Protein AF-A0A923VVM3-F1 (afdb_monomer_lite)

Secondary structure (DSSP, 8-state):
-----------------------EEEEEEEEETTEEEEEEEEEEEETTEEEEEEEEGGGTEEEEEESEEEEETTEEEEEEGGGTEEEEEEEETTEEEEEEEETTEEEEEEEEEPPTTPPP---TTS--SPPSEEEEEEEEE-TTT--EEEEEEEEESS-SS---------SSS--TT-EETTEEHHHHHHHHHH-

Foldseek 3Di:
DDDDDDDDDDDDDPPPPPPPDPAAKKWWFFQDPNHTFIKIKHWDDDPPAIWIAMDGLQAVRGRHTFPHWDADPQWTWTHDVVQQWIWIFGDDPQKTWTWIDGDPDIGTIMIGGDDPPPDDPDDVLQDDDDAQWDKDWDWDADPPPRDIDIAIDTAAPVDDDDDDDDDDDDDDDADRQRDGSNDSNNNSVSSVRRD

Structure (mmCIF, N/CA/C/O backbone):
data_AF-A0A923VVM3-F1
#
_entry.id   AF-A0A923VVM3-F1
#
loop_
_atom_site.group_PDB
_atom_site.id
_atom_site.type_symbol
_atom_site.label_atom_id
_atom_site.label_alt_id
_atom_site.label_comp_id
_atom_site.label_asym_id
_atom_site.label_entity_id
_atom_site.label_seq_id
_atom_site.pdbx_PDB_ins_code
_atom_site.Cartn_x
_atom_site.Cartn_y
_atom_site.Cartn_z
_atom_site.occupancy
_atom_site.B_iso_or_equiv
_atom_site.auth_seq_id
_atom_site.auth_comp_id
_atom_site.auth_asym_id
_atom_site.auth_atom_id
_atom_site.pdbx_PDB_model_num
ATOM 1 N N . MET A 1 1 ? -43.696 -24.300 69.302 1.00 40.66 1 MET A N 1
ATOM 2 C CA . MET A 1 1 ? -42.585 -23.595 68.624 1.00 40.66 1 MET A CA 1
ATOM 3 C C . MET A 1 1 ? -42.111 -24.447 67.454 1.00 40.66 1 MET A C 1
ATOM 5 O O . MET A 1 1 ? -41.552 -25.508 67.685 1.00 40.66 1 MET A O 1
ATOM 9 N N . LYS A 1 2 ? -42.410 -24.048 66.213 1.00 40.09 2 LYS A N 1
ATOM 10 C CA . LYS A 1 2 ? -41.850 -24.646 64.991 1.00 40.09 2 LYS A CA 1
ATOM 11 C C . LYS A 1 2 ? -41.283 -23.490 64.171 1.00 40.09 2 LYS A C 1
ATOM 13 O O . LYS A 1 2 ? -42.043 -22.633 63.734 1.00 40.09 2 LYS A O 1
ATOM 18 N N . TYR A 1 3 ? -39.960 -23.422 64.066 1.00 48.16 3 TYR A N 1
ATOM 19 C CA . TYR A 1 3 ? -39.266 -22.397 63.293 1.00 48.16 3 TYR A CA 1
ATOM 20 C C . TYR A 1 3 ? -39.382 -22.745 61.807 1.00 48.16 3 TYR A C 1
ATOM 22 O O . TYR A 1 3 ? -38.869 -23.769 61.364 1.00 48.16 3 TYR A O 1
ATOM 30 N N . LEU A 1 4 ? -40.100 -21.913 61.055 1.00 46.97 4 LEU A N 1
ATOM 31 C CA . LEU A 1 4 ? -40.162 -21.970 59.600 1.00 46.97 4 LEU A CA 1
ATOM 32 C C . LEU A 1 4 ? -38.965 -21.168 59.069 1.00 46.97 4 LEU A C 1
ATOM 34 O O . LEU A 1 4 ? -39.001 -19.940 59.032 1.00 46.97 4 LEU A O 1
ATOM 38 N N . VAL A 1 5 ? -37.868 -21.848 58.739 1.00 47.16 5 VAL A N 1
ATOM 39 C CA . VAL A 1 5 ? -36.694 -21.211 58.128 1.00 47.16 5 VAL A CA 1
ATOM 40 C C . VAL A 1 5 ? -36.985 -21.038 56.638 1.00 47.16 5 VAL A C 1
ATOM 42 O O . VAL A 1 5 ? -36.982 -22.005 55.882 1.00 47.16 5 VAL A O 1
ATOM 45 N N . SER A 1 6 ? -37.301 -19.809 56.229 1.00 46.16 6 SER A N 1
ATOM 46 C CA . SER A 1 6 ? -37.470 -19.435 54.823 1.00 46.16 6 SER A CA 1
ATOM 47 C C . SER A 1 6 ? -36.097 -19.142 54.214 1.00 46.16 6 SER A C 1
ATOM 49 O O . SER A 1 6 ? -35.493 -18.109 54.498 1.00 46.16 6 SER A O 1
ATOM 51 N N . SER A 1 7 ? -35.577 -20.073 53.413 1.00 51.59 7 SER A N 1
ATOM 52 C CA . SER A 1 7 ? -34.355 -19.880 52.627 1.00 51.59 7 SER A CA 1
ATOM 53 C C . SER A 1 7 ? -34.672 -19.079 51.362 1.00 51.59 7 SER A C 1
ATOM 55 O O . SER A 1 7 ? -35.321 -19.581 50.447 1.00 51.59 7 SER A O 1
ATOM 57 N N . ILE A 1 8 ? -34.198 -17.834 51.298 1.00 59.75 8 ILE A N 1
ATOM 58 C CA . ILE A 1 8 ? -34.213 -17.006 50.085 1.00 59.75 8 ILE A CA 1
ATOM 59 C C . ILE A 1 8 ? -33.071 -17.477 49.177 1.00 59.75 8 ILE A C 1
ATOM 61 O O . ILE A 1 8 ? -31.896 -17.288 49.488 1.00 59.75 8 ILE A O 1
ATOM 65 N N . LEU A 1 9 ? -33.418 -18.110 48.056 1.00 55.22 9 LEU A N 1
ATOM 66 C CA . LEU A 1 9 ? -32.475 -18.518 47.016 1.00 55.22 9 LEU A CA 1
ATOM 67 C C . LEU A 1 9 ? -32.222 -17.327 46.074 1.00 55.22 9 LEU A C 1
ATOM 69 O O . LEU A 1 9 ? -33.053 -17.006 45.226 1.00 55.22 9 LEU A O 1
ATOM 73 N N . LEU A 1 10 ? -31.090 -16.642 46.248 1.00 55.25 10 LEU A N 1
ATOM 74 C CA . LEU A 1 10 ? -30.679 -15.510 45.414 1.00 55.25 10 LEU A CA 1
ATOM 75 C C . LEU A 1 10 ? -30.050 -16.028 44.102 1.00 55.25 10 LEU A C 1
ATOM 77 O O . LEU A 1 10 ? -28.890 -16.433 44.075 1.00 55.25 10 LEU A O 1
ATOM 81 N N . LEU A 1 11 ? -30.819 -16.044 43.010 1.00 55.03 11 LEU A N 1
ATOM 82 C CA . LEU A 1 11 ? -30.336 -16.391 41.667 1.00 55.03 11 LEU A CA 1
ATOM 83 C C . LEU A 1 11 ? -29.517 -15.228 41.078 1.00 55.03 11 LEU A C 1
ATOM 85 O O . LEU A 1 11 ? -30.068 -14.269 40.536 1.00 55.03 11 LEU A O 1
ATOM 89 N N . PHE A 1 12 ? -28.189 -15.314 41.179 1.00 55.59 12 PHE A N 1
ATOM 90 C CA . PHE A 1 12 ? -27.260 -14.432 40.469 1.00 55.59 12 PHE A CA 1
ATOM 91 C C . PHE A 1 12 ? -27.233 -14.814 38.981 1.00 55.59 12 PHE A C 1
ATOM 93 O O . PHE A 1 12 ? -26.588 -15.782 38.582 1.00 55.59 12 PHE A O 1
ATOM 100 N N . ASN A 1 13 ? -27.943 -14.054 38.147 1.00 45.69 13 ASN A N 1
ATOM 101 C CA . ASN A 1 13 ? -27.815 -14.147 36.695 1.00 45.69 13 ASN A CA 1
ATOM 102 C C . ASN A 1 13 ? -26.466 -13.536 36.286 1.00 45.69 13 ASN A C 1
ATOM 104 O O . ASN A 1 13 ? -26.328 -12.318 36.198 1.00 45.69 13 ASN A O 1
ATOM 108 N N . PHE A 1 14 ? -25.461 -14.381 36.049 1.00 53.84 14 PHE A N 1
ATOM 109 C CA . PHE A 1 14 ? -24.219 -13.970 35.397 1.00 53.84 14 PHE A CA 1
ATOM 110 C C . PHE A 1 14 ? -24.509 -13.709 33.918 1.00 53.84 14 PHE A C 1
ATOM 112 O O . PHE A 1 14 ? -24.510 -14.622 33.095 1.00 53.84 14 PHE A O 1
ATOM 119 N N . THR A 1 15 ? -24.758 -12.452 33.559 1.00 53.66 15 THR A N 1
ATOM 120 C CA . THR A 1 15 ? -24.675 -12.035 32.160 1.00 53.66 15 THR A CA 1
ATOM 121 C C . THR A 1 15 ? -23.208 -12.091 31.758 1.00 53.66 15 THR A C 1
ATOM 123 O O . THR A 1 15 ? -22.408 -11.264 32.196 1.00 53.66 15 THR A O 1
ATOM 126 N N . ILE A 1 16 ? -22.842 -13.085 30.953 1.00 51.31 16 ILE A N 1
ATOM 127 C CA . ILE A 1 16 ? -21.535 -13.138 30.303 1.00 51.31 16 ILE A CA 1
ATOM 128 C C . ILE A 1 16 ? -21.466 -11.917 29.379 1.00 51.31 16 ILE A C 1
ATOM 130 O O . ILE A 1 16 ? -22.079 -11.904 28.313 1.00 51.31 16 ILE A O 1
ATOM 134 N N . LEU A 1 17 ? -20.762 -10.862 29.800 1.00 48.31 17 LEU A N 1
ATOM 135 C CA . LEU A 1 17 ? -20.362 -9.793 28.892 1.00 48.31 17 LEU A CA 1
ATOM 136 C C . LEU A 1 17 ? -19.372 -10.403 27.900 1.00 48.31 17 LEU A C 1
ATOM 138 O O . LEU A 1 17 ? -18.183 -10.536 28.185 1.00 48.31 17 LEU A O 1
ATOM 142 N N . SER A 1 18 ? -19.859 -10.786 26.723 1.00 47.06 18 SER A N 1
ATOM 143 C CA . SER A 1 18 ? -18.990 -10.994 25.574 1.00 47.06 18 SER A CA 1
ATOM 144 C C . SER A 1 18 ? -18.397 -9.638 25.205 1.00 47.06 18 SER A C 1
ATOM 146 O O . SER A 1 18 ? -19.054 -8.811 24.575 1.00 47.06 18 SER A O 1
ATOM 148 N N . SER A 1 19 ? -17.162 -9.386 25.637 1.00 53.91 19 SER A N 1
ATOM 149 C CA . SER A 1 19 ? -16.359 -8.297 25.087 1.00 53.91 19 SER A CA 1
ATOM 150 C C . SER A 1 19 ? -16.202 -8.566 23.591 1.00 53.91 19 SER A C 1
ATOM 152 O O . SER A 1 19 ? -15.534 -9.526 23.205 1.00 53.91 19 SER A O 1
ATOM 154 N N . GLN A 1 20 ? -16.888 -7.792 22.746 1.00 64.06 20 GLN A N 1
ATOM 155 C CA . GLN A 1 20 ? -16.692 -7.895 21.305 1.00 64.06 20 GLN A CA 1
ATOM 156 C C . GLN A 1 20 ? -15.275 -7.427 20.992 1.00 64.06 20 GLN A C 1
ATOM 158 O O . GLN A 1 20 ? -14.886 -6.299 21.296 1.00 64.06 20 GLN A O 1
ATOM 163 N N . GLU A 1 21 ? -14.481 -8.324 20.420 1.00 80.94 21 GLU A N 1
ATOM 164 C CA . GLU A 1 21 ? -13.070 -8.069 20.194 1.00 80.94 21 GLU A CA 1
ATOM 165 C C . GLU A 1 21 ? -12.876 -7.197 18.947 1.00 80.94 21 GLU A C 1
ATOM 167 O O . GLU A 1 21 ? -13.110 -7.622 17.812 1.00 80.94 21 GLU A O 1
ATOM 172 N N . ILE A 1 22 ? -12.414 -5.961 19.154 1.00 93.31 22 ILE A N 1
ATOM 173 C CA . ILE A 1 22 ? -12.122 -5.017 18.066 1.00 93.31 22 ILE A CA 1
ATOM 174 C C . ILE A 1 22 ? -10.827 -5.343 17.313 1.00 93.31 22 ILE A C 1
ATOM 176 O O . ILE A 1 22 ? -10.604 -4.830 16.217 1.00 93.31 22 ILE A O 1
ATOM 180 N N . LYS A 1 23 ? -9.965 -6.198 17.878 1.00 93.38 23 LYS A N 1
ATOM 181 C CA . LYS A 1 23 ? -8.708 -6.599 17.241 1.00 93.38 23 LYS A CA 1
ATOM 182 C C . LYS A 1 23 ? -8.965 -7.248 15.882 1.00 93.38 23 LYS A C 1
ATOM 184 O O . LYS A 1 23 ? -9.967 -7.938 15.679 1.00 93.38 23 LYS A O 1
ATOM 189 N N . GLY A 1 24 ? -8.018 -7.057 14.974 1.00 92.62 24 GLY A N 1
ATOM 190 C CA . GLY A 1 24 ? -8.038 -7.614 13.630 1.00 92.62 24 GLY A CA 1
ATOM 191 C C . GLY A 1 24 ? -7.947 -6.543 12.554 1.00 92.62 24 GLY A C 1
ATOM 192 O O . GLY A 1 24 ? -7.726 -5.361 12.821 1.00 92.62 24 GLY A O 1
ATOM 193 N N . THR A 1 25 ? -8.102 -6.989 11.315 1.00 93.88 25 THR A N 1
ATOM 194 C CA . THR A 1 25 ? -8.066 -6.118 10.147 1.00 93.88 25 THR A CA 1
ATOM 195 C C . THR A 1 25 ? -9.483 -5.742 9.740 1.00 93.88 25 THR A C 1
ATOM 197 O O . THR A 1 25 ? -10.338 -6.603 9.533 1.00 93.88 25 THR A O 1
ATOM 200 N N . TRP A 1 26 ? -9.716 -4.446 9.597 1.00 95.69 26 TRP A N 1
ATOM 201 C CA . TRP A 1 26 ? -10.979 -3.845 9.197 1.00 95.69 26 TRP A CA 1
ATOM 202 C C . TRP A 1 26 ? -10.784 -3.118 7.880 1.00 95.69 26 TRP A C 1
ATOM 204 O O . TRP A 1 26 ? -9.793 -2.419 7.709 1.00 95.69 26 TRP A O 1
ATOM 214 N N . LYS A 1 27 ? -11.713 -3.260 6.941 1.00 95.12 27 LYS A N 1
ATOM 215 C CA . LYS A 1 27 ? -11.625 -2.589 5.644 1.00 95.12 27 LYS A CA 1
ATOM 216 C C . LYS A 1 27 ? -12.955 -2.002 5.207 1.00 95.12 27 LYS A C 1
ATOM 218 O O . LYS A 1 27 ? -14.014 -2.518 5.567 1.00 95.12 27 LYS A O 1
ATOM 223 N N . GLY A 1 28 ? -12.897 -0.981 4.373 1.00 94.81 28 GLY A N 1
ATOM 224 C CA . GLY A 1 28 ? -14.065 -0.418 3.713 1.00 94.81 28 GLY A CA 1
ATOM 225 C C . GLY A 1 28 ? -13.661 0.345 2.464 1.00 94.81 28 GLY A C 1
ATOM 226 O O . GLY A 1 28 ? -12.504 0.739 2.325 1.00 94.81 28 GLY A O 1
ATOM 227 N N . ASP A 1 29 ? -14.631 0.584 1.590 1.00 94.69 29 ASP A N 1
ATOM 228 C CA . ASP A 1 29 ? -14.467 1.449 0.425 1.00 94.69 29 ASP A CA 1
ATOM 229 C C . ASP A 1 29 ? -15.030 2.832 0.764 1.00 94.69 29 ASP A C 1
ATOM 231 O O . ASP A 1 29 ? -16.241 2.997 0.915 1.00 94.69 29 ASP A O 1
ATOM 235 N N . LEU A 1 30 ? -14.150 3.818 0.934 1.00 95.38 30 LEU A N 1
ATOM 236 C CA . LEU A 1 30 ? -14.526 5.206 1.166 1.00 95.38 30 LEU A CA 1
ATOM 237 C C . LEU A 1 30 ? -14.926 5.834 -0.168 1.00 95.38 30 LEU A C 1
ATOM 239 O O . LEU A 1 30 ? -14.133 5.864 -1.105 1.00 95.38 30 LEU A O 1
ATOM 243 N N . GLU A 1 31 ? -16.146 6.344 -0.268 1.00 93.94 31 GLU A N 1
ATOM 244 C CA . GLU A 1 31 ? -16.619 6.972 -1.498 1.00 93.94 31 GLU A CA 1
ATOM 245 C C . GLU A 1 31 ? -16.251 8.458 -1.521 1.00 93.94 31 GLU A C 1
ATOM 247 O O . GLU A 1 31 ? -16.792 9.261 -0.765 1.00 93.94 31 GLU A O 1
ATOM 252 N N . VAL A 1 32 ? -15.320 8.830 -2.400 1.00 91.50 32 VAL A N 1
ATOM 253 C CA . VAL A 1 32 ? -14.841 10.204 -2.576 1.00 91.50 32 VAL A CA 1
ATOM 254 C C . VAL A 1 32 ? -15.161 10.642 -3.999 1.00 91.50 32 VAL A C 1
ATOM 256 O O . VAL A 1 32 ? -14.553 10.156 -4.950 1.00 91.50 32 VAL A O 1
ATOM 259 N N . GLN A 1 33 ? -16.135 11.545 -4.156 1.00 89.25 33 GLN A N 1
ATOM 260 C CA . GLN A 1 33 ? -16.523 12.115 -5.459 1.00 89.25 33 GLN A CA 1
ATOM 261 C C . GLN A 1 33 ? -16.782 11.046 -6.547 1.00 89.25 33 GLN A C 1
ATOM 263 O O . GLN A 1 33 ? -16.351 11.181 -7.689 1.00 89.25 33 GLN A O 1
ATOM 268 N N . GLY A 1 34 ? -17.453 9.948 -6.182 1.00 87.44 34 GLY A N 1
ATOM 269 C CA . GLY A 1 34 ? -17.766 8.838 -7.093 1.00 87.44 34 GLY A CA 1
ATOM 270 C C . GLY A 1 34 ? -16.635 7.823 -7.304 1.00 87.44 34 GLY A C 1
ATOM 271 O O . GLY A 1 34 ? -16.835 6.822 -7.989 1.00 87.44 34 GLY A O 1
ATOM 272 N N . THR A 1 35 ? -15.462 8.026 -6.698 1.00 87.94 35 THR A N 1
ATOM 273 C CA . THR A 1 35 ? -14.377 7.034 -6.669 1.00 87.94 35 THR A CA 1
ATOM 274 C C . THR A 1 35 ? -14.405 6.259 -5.355 1.00 87.94 35 THR A C 1
ATOM 276 O O . THR A 1 35 ? -14.489 6.851 -4.281 1.00 87.94 35 THR A O 1
ATOM 279 N N . LYS A 1 36 ? -14.292 4.929 -5.426 1.00 90.31 36 LYS A N 1
ATOM 280 C CA . LYS A 1 36 ? -14.150 4.066 -4.246 1.00 90.31 36 LYS A CA 1
ATOM 281 C C . LYS A 1 36 ? -12.682 3.939 -3.863 1.00 90.31 36 LYS A C 1
ATOM 283 O O . LY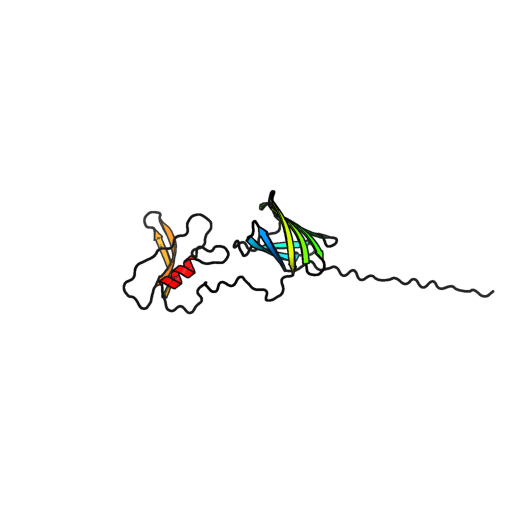S A 1 36 ? -11.903 3.345 -4.602 1.00 90.31 36 LYS A O 1
ATOM 288 N N . LEU A 1 37 ? -12.323 4.490 -2.710 1.00 91.31 37 LEU A N 1
ATOM 289 C CA . LEU A 1 37 ? -10.994 4.408 -2.127 1.00 91.31 37 LEU A 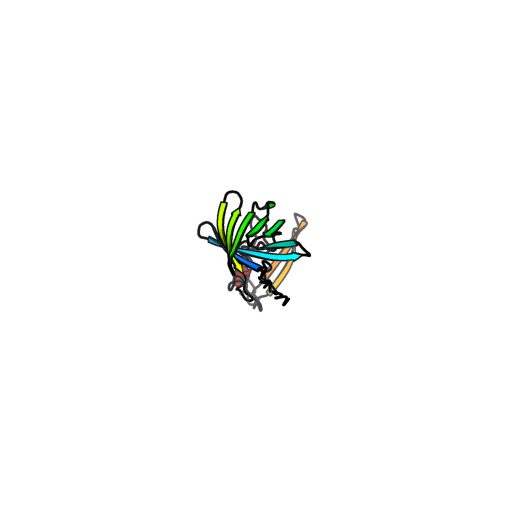CA 1
ATOM 290 C C . LEU A 1 37 ? -10.979 3.337 -1.019 1.00 91.31 37 LEU A C 1
ATOM 292 O O . LEU A 1 37 ? -11.489 3.594 0.071 1.00 91.31 37 LEU A O 1
ATOM 296 N N . PRO A 1 38 ? -10.408 2.143 -1.251 1.00 92.31 38 PRO A N 1
ATOM 297 C CA . PRO A 1 38 ? -10.267 1.134 -0.214 1.00 92.31 38 PRO A CA 1
ATOM 298 C C . PRO A 1 38 ? -9.301 1.623 0.866 1.00 92.31 38 PRO A C 1
ATOM 300 O O . PRO A 1 38 ? -8.151 1.951 0.572 1.00 92.31 38 PRO A O 1
ATOM 303 N N . LEU A 1 39 ? -9.754 1.609 2.115 1.00 95.00 39 LEU A N 1
ATOM 304 C CA . LEU A 1 39 ? -8.930 1.844 3.296 1.00 95.00 39 LEU A CA 1
ATOM 305 C C . LEU A 1 39 ? -8.955 0.606 4.187 1.00 95.00 39 LEU A C 1
ATOM 307 O O . LEU A 1 39 ? -9.983 -0.065 4.324 1.00 95.00 39 LEU A O 1
ATOM 311 N N . VAL A 1 40 ? -7.813 0.308 4.798 1.00 95.31 40 VAL A N 1
ATOM 312 C CA . VAL A 1 40 ? -7.635 -0.830 5.701 1.00 95.31 40 VAL A CA 1
ATOM 313 C C . VAL A 1 40 ? -7.069 -0.325 7.018 1.00 95.31 40 VAL A C 1
ATOM 315 O O . VAL A 1 40 ? -6.100 0.420 7.022 1.00 95.31 40 VAL A O 1
ATOM 318 N N . PHE A 1 41 ? -7.645 -0.747 8.136 1.00 97.00 41 PHE A N 1
ATOM 319 C CA . PHE A 1 41 ? -7.118 -0.519 9.474 1.00 97.00 41 PHE A CA 1
ATOM 320 C C . PHE A 1 41 ? -6.728 -1.850 10.102 1.00 97.00 41 PHE A C 1
ATOM 322 O O . PHE A 1 41 ? -7.552 -2.756 10.224 1.00 97.00 41 PHE A O 1
ATOM 329 N N . ASN A 1 42 ? -5.475 -1.970 10.523 1.00 96.38 42 ASN A N 1
ATOM 330 C CA . ASN A 1 42 ? -4.973 -3.142 11.227 1.00 96.38 42 ASN A CA 1
ATOM 331 C C . ASN A 1 42 ? -4.886 -2.806 12.711 1.00 96.38 42 ASN A C 1
ATOM 333 O O . ASN A 1 42 ? -4.030 -2.019 13.096 1.00 96.38 42 ASN A O 1
ATOM 337 N N . ILE A 1 43 ? -5.755 -3.391 13.534 1.00 96.38 43 ILE A N 1
ATOM 338 C CA . ILE A 1 43 ? -5.843 -3.112 14.970 1.00 96.38 43 ILE A CA 1
ATOM 339 C C . ILE A 1 43 ? -5.246 -4.286 15.740 1.00 96.38 43 ILE A C 1
ATOM 341 O O . ILE A 1 43 ? -5.733 -5.418 15.663 1.00 96.38 43 ILE A O 1
ATOM 345 N N . LYS A 1 44 ? -4.194 -4.015 16.507 1.00 94.56 44 LYS A N 1
ATOM 346 C CA . LYS A 1 44 ? -3.518 -4.974 17.384 1.00 94.56 44 LYS A CA 1
ATOM 347 C C . LYS A 1 44 ? -3.598 -4.495 18.827 1.00 94.56 44 LYS A C 1
ATOM 349 O O . LYS A 1 44 ? -3.837 -3.323 19.102 1.00 94.56 44 LYS A O 1
ATOM 354 N N . GLN A 1 45 ? -3.372 -5.413 19.756 1.00 91.00 45 GLN A N 1
ATOM 355 C CA . GLN A 1 45 ? -3.190 -5.076 21.161 1.00 91.00 45 GLN A CA 1
ATOM 356 C C . GLN A 1 45 ? -1.716 -5.237 21.515 1.00 91.00 45 GLN A C 1
ATOM 358 O O . GLN A 1 45 ? -1.120 -6.269 21.211 1.00 91.00 45 GLN A O 1
ATOM 363 N N . ASN A 1 46 ? -1.150 -4.212 22.141 1.00 87.50 46 ASN A N 1
ATOM 364 C CA . ASN A 1 46 ? 0.152 -4.270 22.780 1.00 87.50 46 ASN A CA 1
ATOM 365 C C . ASN A 1 46 ? -0.056 -4.015 24.275 1.00 87.50 46 ASN A C 1
ATOM 367 O O . ASN A 1 46 ? -0.509 -2.936 24.662 1.00 87.50 46 ASN A O 1
ATOM 371 N N . GLU A 1 47 ? 0.203 -5.033 25.095 1.00 84.44 47 GLU A N 1
ATOM 372 C CA . GLU A 1 47 ? -0.123 -5.043 26.526 1.00 84.44 47 GLU A CA 1
ATOM 373 C C . GLU A 1 47 ? -1.606 -4.700 26.773 1.00 84.44 47 GLU A C 1
ATOM 375 O O . GLU A 1 47 ? -2.493 -5.465 26.394 1.00 84.44 47 GLU A O 1
ATOM 380 N N . ASN A 1 48 ? -1.883 -3.532 27.360 1.00 83.06 48 ASN A N 1
ATOM 381 C CA . ASN A 1 48 ? -3.224 -3.032 27.664 1.00 83.06 48 ASN A CA 1
ATOM 382 C C . ASN A 1 48 ? -3.667 -1.883 26.740 1.00 83.06 48 ASN A C 1
ATOM 384 O O . ASN A 1 48 ? -4.648 -1.204 27.036 1.00 83.06 48 ASN A O 1
ATOM 388 N N . LYS A 1 49 ? -2.949 -1.623 25.639 1.00 89.38 49 LYS A N 1
ATOM 389 C CA . LYS A 1 49 ? -3.258 -0.541 24.691 1.00 89.38 49 LYS A CA 1
ATOM 390 C C . LYS A 1 49 ? -3.508 -1.082 23.288 1.00 89.38 49 LYS A C 1
ATOM 392 O O . LYS A 1 49 ? -2.857 -2.028 22.844 1.00 89.38 49 LYS A O 1
ATOM 397 N N . LEU A 1 50 ? -4.434 -0.453 22.570 1.00 94.81 50 LEU A N 1
ATOM 398 C CA . LEU A 1 50 ? -4.618 -0.708 21.145 1.00 94.81 50 LEU A CA 1
ATOM 399 C C . LEU A 1 50 ? -3.573 0.071 20.346 1.00 94.81 50 LEU A C 1
ATOM 401 O O . LEU A 1 50 ? -3.341 1.255 20.582 1.00 94.81 50 LEU A O 1
ATOM 405 N N . VAL A 1 51 ? -2.956 -0.615 19.392 1.0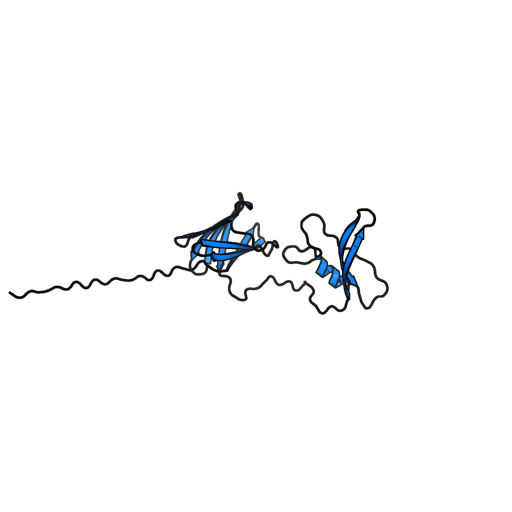0 96.12 51 VAL A N 1
ATOM 406 C CA . VAL A 1 51 ? -2.008 -0.056 18.431 1.00 96.12 51 VAL A CA 1
ATOM 407 C C . VAL A 1 51 ? -2.538 -0.386 17.050 1.00 96.12 51 VAL A C 1
ATOM 409 O O . VAL A 1 51 ? -2.846 -1.550 16.782 1.00 96.12 51 VAL A O 1
ATOM 412 N N . SER A 1 52 ? -2.629 0.614 16.176 1.00 97.25 52 SER A N 1
ATOM 413 C CA . SER A 1 52 ? -3.185 0.407 14.841 1.00 97.25 52 SER A CA 1
ATOM 414 C C . SER A 1 52 ? -2.339 1.025 13.739 1.00 97.25 52 SER A C 1
ATOM 416 O O . SER A 1 52 ? -1.646 2.020 13.954 1.00 97.25 52 SER A O 1
ATOM 418 N N . THR A 1 53 ? -2.440 0.451 12.544 1.00 97.56 53 THR A N 1
ATOM 419 C CA . THR A 1 53 ? -1.957 1.058 11.300 1.00 97.56 53 THR A CA 1
ATOM 420 C C . THR A 1 53 ? -3.100 1.238 10.311 1.00 97.56 53 THR A C 1
ATOM 422 O O . THR A 1 53 ? -4.133 0.572 10.419 1.00 97.56 53 THR A O 1
ATOM 425 N N . MET A 1 54 ? -2.919 2.153 9.364 1.00 96.69 54 MET A N 1
ATOM 426 C CA . MET A 1 54 ? -3.809 2.374 8.234 1.00 96.69 54 MET A CA 1
ATOM 427 C C . MET A 1 54 ? -3.060 2.106 6.925 1.00 96.69 54 MET A C 1
ATOM 429 O O . MET A 1 54 ? -1.959 2.615 6.723 1.00 96.69 54 MET A O 1
ATOM 433 N N . ASP A 1 55 ? -3.694 1.379 6.013 1.00 92.81 55 ASP A N 1
ATOM 434 C CA . ASP A 1 55 ? -3.257 1.241 4.631 1.00 92.81 55 ASP A CA 1
ATOM 435 C C . ASP A 1 55 ? -4.266 1.928 3.709 1.00 92.81 55 ASP A C 1
ATOM 437 O O . ASP A 1 55 ? -5.481 1.812 3.886 1.00 92.81 55 ASP A O 1
ATOM 441 N N . SER A 1 56 ? -3.755 2.582 2.670 1.00 90.00 56 SER A N 1
ATOM 442 C CA . SER A 1 56 ? -4.521 3.011 1.504 1.00 90.00 56 SER A CA 1
ATOM 443 C C . SER A 1 56 ? -3.914 2.345 0.266 1.00 90.00 56 SER A C 1
ATOM 445 O O . SER A 1 56 ? -3.037 2.918 -0.392 1.00 90.00 56 SER A O 1
ATOM 447 N N . PRO A 1 57 ? -4.319 1.099 -0.061 1.00 83.31 57 PRO A N 1
ATOM 448 C CA . PRO A 1 57 ? -3.707 0.318 -1.137 1.00 83.31 57 PRO A CA 1
ATOM 449 C C . PRO A 1 57 ? -3.795 1.018 -2.491 1.00 83.31 57 PRO A C 1
ATOM 451 O O . PRO A 1 57 ? -2.831 1.045 -3.255 1.00 83.31 57 PRO A O 1
ATOM 454 N N . MET A 1 58 ? -4.942 1.643 -2.756 1.00 80.62 58 MET A N 1
ATOM 455 C CA . MET A 1 58 ? -5.154 2.448 -3.950 1.00 80.62 58 MET A CA 1
ATOM 456 C C . MET A 1 58 ? -4.393 3.763 -3.935 1.00 80.62 58 MET A C 1
ATOM 458 O O . MET A 1 58 ? -4.503 4.457 -4.917 1.00 80.62 58 MET A O 1
ATOM 462 N N . GLN A 1 59 ? -3.643 4.124 -2.894 1.00 80.38 59 GLN A N 1
ATOM 463 C CA . GLN A 1 59 ? -2.721 5.267 -2.886 1.00 80.38 59 GLN A CA 1
ATOM 464 C C . GLN A 1 59 ? -1.262 4.831 -2.677 1.00 80.38 59 GLN A C 1
ATOM 466 O O . GLN A 1 59 ? -0.379 5.675 -2.591 1.00 80.38 59 GLN A O 1
ATOM 471 N N . GLY A 1 60 ? -0.992 3.522 -2.604 1.00 76.56 60 GLY A N 1
ATOM 472 C CA . GLY A 1 60 ? 0.346 2.980 -2.350 1.00 76.56 60 GLY A CA 1
ATOM 473 C C . GLY A 1 60 ? 0.858 3.184 -0.919 1.00 76.56 60 GLY A C 1
ATOM 474 O O . GLY A 1 60 ? 1.993 2.820 -0.630 1.00 76.56 60 GLY A O 1
ATOM 475 N N . ALA A 1 61 ? 0.042 3.730 -0.014 1.00 83.44 61 ALA A N 1
ATOM 476 C CA . ALA A 1 61 ? 0.447 3.982 1.360 1.00 83.44 61 ALA A CA 1
ATOM 477 C C . ALA A 1 61 ? 0.139 2.766 2.241 1.00 83.44 61 ALA A C 1
ATOM 479 O O . ALA A 1 61 ? -0.990 2.270 2.250 1.00 83.44 61 ALA A O 1
ATOM 480 N N . LYS A 1 62 ? 1.144 2.286 2.973 1.00 87.38 62 LYS A N 1
ATOM 481 C CA . LYS A 1 62 ? 1.048 1.131 3.872 1.00 87.38 62 LYS A CA 1
ATOM 482 C C . LYS A 1 62 ? 1.623 1.472 5.233 1.00 87.38 62 LYS A C 1
ATOM 484 O O . LYS A 1 62 ? 2.510 2.318 5.327 1.00 87.38 62 LYS A O 1
ATOM 489 N N . ASP A 1 63 ? 1.118 0.792 6.252 1.00 90.50 63 ASP A N 1
ATOM 490 C CA . ASP A 1 63 ? 1.598 0.859 7.627 1.00 90.50 63 ASP A CA 1
ATOM 491 C C . ASP A 1 63 ? 1.645 2.288 8.196 1.00 90.50 63 ASP A C 1
ATOM 493 O O . ASP A 1 63 ? 2.477 2.597 9.049 1.00 90.50 63 ASP A O 1
ATOM 497 N N . ILE A 1 64 ? 0.729 3.167 7.761 1.00 94.00 64 ILE A N 1
ATOM 498 C CA . ILE A 1 64 ? 0.617 4.523 8.309 1.00 94.00 64 ILE A CA 1
ATOM 499 C C . ILE A 1 64 ? 0.259 4.389 9.795 1.00 94.00 64 ILE A C 1
ATOM 501 O O . ILE A 1 64 ? -0.801 3.837 10.107 1.00 94.00 64 ILE A O 1
ATOM 505 N N . PRO A 1 65 ? 1.082 4.892 10.731 1.00 96.38 65 PRO A N 1
ATOM 506 C CA . PRO A 1 65 ? 0.788 4.760 12.150 1.00 96.38 65 PRO A CA 1
ATOM 507 C C . PRO A 1 65 ? -0.482 5.522 12.533 1.00 96.38 65 PRO A C 1
ATOM 509 O O . PRO A 1 65 ? -0.602 6.722 12.274 1.00 96.38 65 PRO A O 1
ATOM 512 N N . VAL A 1 66 ? -1.409 4.847 13.212 1.00 97.69 66 VAL A N 1
ATOM 513 C CA . VAL A 1 66 ? -2.541 5.516 13.853 1.00 97.69 66 VAL A CA 1
ATOM 514 C C . VAL A 1 66 ? -2.096 6.003 15.226 1.00 97.69 66 VAL A C 1
ATOM 516 O O . VAL A 1 66 ? -1.796 5.203 16.110 1.00 97.69 66 VAL A O 1
ATOM 519 N N . THR A 1 67 ? -2.060 7.322 15.414 1.00 96.94 67 THR A N 1
ATOM 520 C CA . THR A 1 67 ? -1.530 7.957 16.630 1.00 96.94 67 THR A CA 1
ATOM 521 C C . THR A 1 67 ? -2.351 7.627 17.875 1.00 96.94 67 THR A C 1
ATOM 523 O O . THR A 1 67 ? -1.788 7.474 18.955 1.00 96.94 67 THR A O 1
ATOM 526 N N . SER A 1 68 ? -3.674 7.511 17.740 1.00 96.31 68 SER A N 1
ATOM 527 C CA . SER A 1 68 ? -4.563 7.114 18.836 1.00 96.31 68 SER A CA 1
ATOM 528 C C . SER A 1 68 ? -5.624 6.139 18.346 1.00 96.31 68 SER A C 1
ATOM 530 O O . SER A 1 68 ? -6.281 6.394 17.337 1.00 96.31 68 SER A O 1
ATOM 532 N N . THR A 1 69 ? -5.780 5.028 19.066 1.00 97.56 69 THR A N 1
ATOM 533 C CA . THR A 1 69 ? -6.859 4.054 18.882 1.00 97.56 69 THR A CA 1
ATOM 534 C C . THR A 1 69 ? -7.537 3.824 20.224 1.00 97.56 69 THR A C 1
ATOM 536 O O . THR A 1 69 ? -6.894 3.340 21.156 1.00 97.56 69 THR A O 1
ATOM 539 N N . THR A 1 70 ? -8.828 4.126 20.323 1.00 96.12 70 THR A N 1
ATOM 540 C CA . THR A 1 70 ? -9.639 3.811 21.505 1.00 96.12 70 THR A CA 1
ATOM 541 C C . THR A 1 70 ? -10.859 3.002 21.101 1.00 96.12 70 THR A C 1
ATOM 543 O O . THR A 1 70 ? -11.411 3.178 20.016 1.00 96.12 70 THR A O 1
ATOM 546 N N . PHE A 1 71 ? -11.261 2.081 21.972 1.00 95.50 71 PHE A N 1
ATOM 547 C CA . PHE A 1 71 ? -12.464 1.290 21.778 1.00 95.50 71 PHE A CA 1
ATOM 548 C C . PHE A 1 71 ? -13.183 1.117 23.110 1.00 95.50 71 PHE A C 1
ATOM 550 O O . PHE A 1 71 ? -12.727 0.371 23.975 1.00 95.50 71 PHE A O 1
ATOM 557 N N . GLU A 1 72 ? -14.297 1.823 23.277 1.00 92.94 72 GLU A N 1
ATOM 558 C CA . GLU A 1 72 ? -15.078 1.827 24.513 1.00 92.94 72 GLU A CA 1
ATOM 559 C C . GLU A 1 72 ? -16.569 1.790 24.182 1.00 92.94 72 GLU A C 1
ATOM 561 O O . GLU A 1 72 ? -17.029 2.505 23.298 1.00 92.94 72 GLU A O 1
ATOM 566 N N . LYS A 1 73 ? -17.350 0.959 24.889 1.00 91.38 73 LYS A N 1
ATOM 567 C CA . LYS A 1 73 ? -18.812 0.846 24.691 1.00 91.38 73 LYS A CA 1
ATOM 568 C C . LYS A 1 73 ? -19.214 0.635 23.217 1.00 91.38 73 LYS A C 1
ATOM 570 O O . LYS A 1 73 ? -20.177 1.231 22.743 1.00 91.38 73 LYS A O 1
ATOM 575 N N . ASN A 1 74 ? -18.476 -0.222 22.507 1.00 94.31 74 ASN A N 1
ATOM 576 C CA . ASN A 1 74 ? -18.614 -0.499 21.070 1.00 94.31 74 ASN A CA 1
ATOM 577 C C . ASN A 1 74 ? -18.298 0.675 20.129 1.00 94.31 74 ASN A C 1
ATOM 579 O O . ASN A 1 74 ? -18.506 0.548 18.926 1.00 94.31 74 ASN A O 1
ATOM 583 N N . GLU A 1 75 ? -17.770 1.791 20.623 1.00 96.88 75 GLU A N 1
ATOM 584 C CA . GLU A 1 75 ? -17.348 2.925 19.807 1.00 96.88 75 GLU A CA 1
ATOM 585 C C . GLU A 1 75 ? -15.838 2.858 19.548 1.00 96.88 75 GLU A C 1
ATOM 587 O O . GLU A 1 75 ? -15.041 2.890 20.483 1.00 96.88 75 GLU A O 1
ATOM 592 N N . LEU A 1 76 ? -15.446 2.750 18.275 1.00 97.75 76 LEU A N 1
ATOM 593 C CA . LEU A 1 76 ? -14.062 2.828 17.809 1.00 97.75 76 LEU A CA 1
ATOM 594 C C . LEU A 1 76 ? -13.741 4.266 17.399 1.00 97.75 76 LEU A C 1
ATOM 596 O O . LEU A 1 76 ? -14.426 4.832 16.543 1.00 97.75 76 LEU A O 1
ATOM 600 N N . VAL A 1 77 ? -12.653 4.812 17.944 1.00 98.19 77 VAL A N 1
ATOM 601 C CA . VAL A 1 77 ? -12.068 6.086 17.512 1.00 98.19 77 VAL A CA 1
ATOM 602 C C . VAL A 1 77 ? -10.626 5.865 17.069 1.00 98.19 77 VAL A C 1
ATOM 604 O O . VAL A 1 77 ? -9.815 5.296 17.799 1.00 98.19 77 VAL A O 1
ATOM 607 N N . LEU A 1 78 ? -10.302 6.336 15.865 1.00 98.44 78 LEU A N 1
ATOM 608 C CA . LEU A 1 78 ? -8.959 6.315 15.281 1.00 98.44 78 LEU A CA 1
ATOM 609 C C . LEU A 1 78 ? -8.562 7.747 14.920 1.00 98.44 78 LEU A C 1
ATOM 611 O O . LEU A 1 78 ? -9.387 8.510 14.417 1.00 98.44 78 LEU A O 1
ATOM 615 N N . SER A 1 79 ? -7.317 8.143 15.176 1.00 98.06 79 SER A N 1
ATOM 616 C CA . SER A 1 79 ? -6.838 9.495 14.856 1.00 98.06 79 SER A CA 1
ATOM 617 C C . SER A 1 79 ? -5.411 9.502 14.324 1.00 98.06 79 SER A C 1
ATOM 619 O O . SER A 1 79 ? -4.520 8.884 14.909 1.00 98.06 79 SER A O 1
ATOM 621 N N . ILE A 1 80 ? -5.203 10.256 13.241 1.00 97.81 80 ILE A N 1
ATOM 622 C CA . ILE A 1 80 ? -3.909 10.515 12.596 1.00 97.81 80 ILE A CA 1
ATOM 623 C C . ILE A 1 80 ? -3.786 12.035 12.373 1.00 97.81 80 ILE A C 1
ATOM 625 O O . ILE A 1 80 ? -4.054 12.530 11.272 1.00 97.81 80 ILE A O 1
ATOM 629 N N . PRO A 1 81 ? -3.421 12.816 13.409 1.00 95.75 81 PRO A N 1
ATOM 630 C CA . PRO A 1 81 ? -3.452 14.279 13.345 1.00 95.75 81 PRO A CA 1
ATOM 631 C C . PRO A 1 81 ? -2.566 14.874 12.245 1.00 95.75 81 PRO A C 1
ATOM 633 O O . PRO A 1 81 ? -2.938 15.864 11.623 1.00 95.75 81 PRO A O 1
ATOM 636 N N . THR A 1 82 ? -1.428 14.240 11.950 1.00 92.81 82 THR A N 1
ATOM 637 C CA . THR A 1 82 ? -0.493 14.669 10.893 1.00 92.81 82 THR A CA 1
ATOM 638 C C . THR A 1 82 ? -1.116 14.655 9.496 1.00 92.81 82 THR A C 1
ATOM 640 O O . THR A 1 82 ? -0.689 15.415 8.634 1.00 92.81 82 THR A O 1
ATOM 643 N N . MET A 1 83 ? -2.143 13.830 9.277 1.00 93.31 83 MET A N 1
ATOM 644 C CA . MET A 1 83 ? -2.907 13.750 8.026 1.00 93.31 83 MET A CA 1
ATOM 645 C C . MET A 1 83 ? -4.306 14.370 8.150 1.00 93.31 83 MET A C 1
ATOM 647 O O . MET A 1 83 ? -5.103 14.266 7.217 1.00 93.31 83 MET A O 1
ATOM 651 N N . GLN A 1 84 ? -4.606 14.990 9.299 1.00 96.50 84 GLN A N 1
ATOM 652 C CA . GLN A 1 84 ? -5.924 15.511 9.675 1.00 96.50 84 GLN A CA 1
ATOM 653 C C . GLN A 1 84 ? -7.042 14.459 9.580 1.00 96.50 84 GLN A C 1
ATOM 655 O O . GLN A 1 84 ? -8.183 14.812 9.295 1.00 96.50 84 GLN A O 1
ATOM 660 N N . ILE A 1 85 ? -6.716 13.176 9.789 1.00 97.38 85 ILE A N 1
ATOM 661 C CA . ILE A 1 85 ? -7.671 12.066 9.689 1.00 97.38 85 ILE A CA 1
ATOM 662 C C . ILE A 1 85 ? -8.235 11.720 11.064 1.00 97.38 85 ILE A C 1
ATOM 664 O O . ILE A 1 85 ? -7.486 11.486 12.018 1.00 97.38 85 ILE A O 1
ATOM 668 N N . HIS A 1 86 ? -9.557 11.585 11.124 1.00 98.06 86 HIS A N 1
ATOM 669 C CA . HIS A 1 86 ? -10.289 11.039 12.260 1.00 98.06 86 HIS A CA 1
ATOM 670 C C . HIS A 1 86 ? -11.346 10.051 11.767 1.00 98.06 86 HIS A C 1
ATOM 672 O O . HIS A 1 86 ? -12.057 10.326 10.807 1.00 98.06 86 HIS A O 1
ATOM 678 N N . TYR A 1 87 ? -11.483 8.914 12.440 1.00 98.56 87 TYR A N 1
ATOM 679 C CA . TYR A 1 87 ? -12.596 7.995 12.224 1.00 98.56 87 TYR A CA 1
ATOM 680 C C . TYR A 1 87 ? -13.303 7.740 13.544 1.00 98.56 87 TYR A C 1
ATOM 682 O O . TYR A 1 87 ? -12.651 7.507 14.563 1.00 98.56 87 TYR A O 1
ATOM 690 N N . LYS A 1 88 ? -14.633 7.768 13.508 1.00 98.50 88 LYS A N 1
ATOM 691 C CA . LYS A 1 88 ? -15.490 7.448 14.644 1.00 98.50 88 LYS A CA 1
ATOM 692 C C . LYS A 1 88 ? -16.622 6.548 14.173 1.00 98.50 88 LYS A C 1
ATOM 694 O O . LYS A 1 88 ? -17.373 6.943 13.286 1.00 98.50 88 LYS A O 1
ATOM 699 N N . GLY A 1 89 ? -16.765 5.367 14.763 1.00 98.12 89 GLY A N 1
ATOM 700 C CA . GLY A 1 89 ? -17.818 4.434 14.372 1.00 98.12 89 GLY A CA 1
ATOM 701 C C . GLY A 1 89 ? -18.225 3.466 15.469 1.00 98.12 89 GLY A C 1
ATOM 702 O O . GLY A 1 89 ? -17.484 3.240 16.420 1.00 98.12 89 GLY A O 1
ATOM 703 N N . VAL A 1 90 ? -19.414 2.889 15.323 1.00 97.81 90 VAL A N 1
ATOM 704 C CA . VAL A 1 90 ? -20.007 1.959 16.286 1.00 97.81 90 VAL A CA 1
ATOM 705 C C . VAL A 1 90 ? -20.003 0.549 15.710 1.00 97.81 90 VAL A C 1
ATOM 707 O O . VAL A 1 90 ? -20.496 0.316 14.605 1.00 97.81 90 VAL A O 1
ATOM 710 N N . LEU A 1 91 ? -19.456 -0.396 16.470 1.00 96.25 91 LEU A N 1
ATOM 711 C CA . LEU A 1 91 ? -19.452 -1.816 16.146 1.00 96.25 91 LEU A CA 1
ATOM 712 C C . LEU A 1 91 ? -20.874 -2.390 16.262 1.00 96.25 91 LEU A C 1
ATOM 714 O O . LEU A 1 91 ? -21.512 -2.318 17.314 1.00 96.25 91 LEU A O 1
ATOM 718 N N . LYS A 1 92 ? -21.359 -2.976 15.165 1.00 93.81 92 LYS A N 1
ATOM 719 C CA . LYS A 1 92 ? -22.653 -3.652 15.029 1.00 93.81 92 LYS A CA 1
ATOM 720 C C . LYS A 1 92 ? -22.449 -4.995 14.321 1.00 93.81 92 LYS A C 1
ATOM 722 O O . LYS A 1 92 ? -22.429 -5.074 13.092 1.00 93.81 92 LYS A O 1
ATOM 727 N N . GLY A 1 93 ? -22.285 -6.062 15.103 1.00 89.25 93 GLY A N 1
ATOM 728 C CA . GLY A 1 93 ? -21.944 -7.386 14.570 1.00 89.25 93 GLY A CA 1
ATOM 729 C C . GLY A 1 93 ? -20.548 -7.375 13.942 1.00 89.25 93 GLY A C 1
ATOM 730 O O . GLY A 1 93 ? -19.586 -6.993 14.597 1.00 89.25 93 GLY A O 1
ATOM 731 N N . ASP A 1 94 ? -20.444 -7.737 12.661 1.00 88.31 94 ASP A N 1
ATOM 732 C CA . ASP A 1 94 ? -19.174 -7.775 11.911 1.00 88.31 94 ASP A CA 1
ATOM 733 C C . ASP A 1 94 ? -18.865 -6.488 11.123 1.00 88.31 94 ASP A C 1
ATOM 735 O O . ASP A 1 94 ? -17.996 -6.473 10.242 1.00 88.31 94 ASP A O 1
ATOM 739 N N . LYS A 1 95 ? -19.590 -5.401 11.407 1.00 94.94 95 LYS A N 1
ATOM 740 C CA . LYS A 1 95 ? -19.415 -4.099 10.757 1.00 94.94 95 LYS A CA 1
ATOM 741 C C . LYS A 1 95 ? -19.218 -2.995 11.781 1.00 94.94 95 LYS A C 1
ATOM 743 O O . LYS A 1 95 ? -19.798 -3.040 12.859 1.00 94.94 95 LYS A O 1
ATOM 748 N N . ILE A 1 96 ? -18.455 -1.975 11.415 1.00 97.69 96 ILE A N 1
ATOM 749 C CA . ILE A 1 96 ? -18.367 -0.722 12.163 1.00 97.69 96 ILE A CA 1
ATOM 750 C C . ILE A 1 96 ? -18.962 0.353 11.271 1.00 97.69 96 ILE A C 1
ATOM 752 O O . ILE A 1 96 ? -18.403 0.673 10.225 1.00 97.69 96 ILE A O 1
ATOM 756 N N . GLU A 1 97 ? -20.111 0.879 11.669 1.00 98.06 97 GLU A N 1
ATOM 757 C CA . GLU A 1 97 ? -20.768 1.978 10.968 1.00 98.06 97 GLU A CA 1
ATOM 758 C C . GLU A 1 97 ? -20.262 3.288 11.556 1.00 98.06 97 GLU A C 1
ATOM 760 O O . GLU A 1 97 ? -20.423 3.534 12.754 1.00 98.06 97 GLU A O 1
ATOM 765 N N . GLY A 1 98 ? -19.624 4.117 10.738 1.00 98.00 98 GLY A N 1
ATOM 766 C CA . GLY A 1 98 ? -19.001 5.333 11.226 1.00 98.00 98 GLY A CA 1
ATOM 767 C C . GLY A 1 98 ? -18.867 6.426 10.187 1.00 98.00 98 GLY A C 1
ATOM 768 O O . GLY A 1 98 ? -19.424 6.373 9.089 1.00 98.00 98 GLY A O 1
ATOM 769 N N . THR A 1 99 ? -18.090 7.423 10.580 1.00 98.56 99 THR A N 1
ATOM 770 C CA . THR A 1 99 ? -17.766 8.599 9.790 1.00 98.56 99 THR A CA 1
ATOM 771 C C . THR A 1 99 ? -16.255 8.723 9.713 1.00 98.56 99 THR A C 1
ATOM 773 O O . THR A 1 99 ? -15.566 8.686 10.736 1.00 98.56 99 THR A O 1
ATOM 776 N N . PHE A 1 100 ? -15.750 8.866 8.494 1.00 98.38 100 PHE A N 1
ATOM 777 C CA . PHE A 1 100 ? -14.368 9.214 8.211 1.00 98.38 100 PHE A CA 1
ATOM 778 C C . PHE A 1 100 ? -14.282 10.711 7.919 1.00 98.38 100 PHE A C 1
ATOM 780 O O . PHE A 1 100 ? -14.983 11.216 7.042 1.00 98.38 100 PHE A O 1
ATOM 787 N N . SER A 1 101 ? -13.398 11.404 8.622 1.00 97.81 101 SER A N 1
ATOM 788 C CA . SER A 1 101 ? -13.145 12.829 8.452 1.00 97.81 101 SER A CA 1
ATOM 789 C C . SER A 1 101 ? -11.694 13.063 8.062 1.00 97.81 101 SER A C 1
ATOM 791 O O . SER A 1 101 ? -10.792 12.499 8.680 1.00 97.81 101 SER A O 1
ATOM 793 N N . GLN A 1 102 ? -11.472 13.926 7.074 1.00 95.88 102 GLN A N 1
ATOM 794 C CA . GLN A 1 102 ? -10.148 14.405 6.693 1.00 95.88 102 GLN A CA 1
ATOM 795 C C . GLN A 1 102 ? -10.185 15.914 6.436 1.00 95.88 102 GLN A C 1
ATOM 797 O O . GLN A 1 102 ? -10.816 16.380 5.485 1.00 95.88 102 GLN A O 1
ATOM 802 N N . GLY A 1 103 ? -9.519 16.692 7.292 1.00 95.12 103 GLY A N 1
ATOM 803 C CA . GLY A 1 103 ? -9.627 18.153 7.267 1.00 95.12 103 GLY A CA 1
ATOM 804 C C . GLY A 1 103 ? -11.078 18.607 7.468 1.00 95.12 103 GLY A C 1
ATOM 805 O O . GLY A 1 103 ? -11.688 18.289 8.485 1.00 95.12 103 GLY A O 1
ATOM 806 N N . GLN A 1 104 ? -11.639 19.340 6.500 1.00 93.25 104 GLN A N 1
ATOM 807 C CA . GLN A 1 104 ? -13.046 19.786 6.524 1.00 93.25 104 GLN A CA 1
ATOM 808 C C . GLN A 1 104 ? -14.025 18.781 5.889 1.00 93.25 104 GLN A C 1
ATOM 810 O O . GLN A 1 104 ? -15.237 18.968 5.967 1.00 93.25 104 GLN A O 1
ATOM 815 N N . MET A 1 105 ? -13.522 17.728 5.237 1.00 94.81 105 MET A N 1
ATOM 816 C CA . MET A 1 105 ? -14.355 16.711 4.597 1.00 94.81 105 MET A CA 1
ATOM 817 C C . MET A 1 105 ? -14.788 15.659 5.619 1.00 94.81 105 MET A C 1
ATOM 819 O O . MET A 1 105 ? -13.976 15.205 6.423 1.00 94.81 105 MET A O 1
ATOM 823 N N . SER A 1 106 ? -16.053 15.245 5.554 1.00 97.31 106 SER A N 1
ATOM 824 C CA . SER A 1 106 ? -16.639 14.207 6.405 1.00 97.31 106 SER A CA 1
ATOM 825 C C . SER A 1 106 ? -17.543 13.315 5.562 1.00 97.31 106 SER A C 1
ATOM 827 O O . SER A 1 106 ? -18.406 13.816 4.839 1.00 97.31 106 SER A O 1
ATOM 829 N N . LEU A 1 107 ? -17.312 12.006 5.610 1.00 97.81 107 LEU A N 1
ATOM 830 C CA . LEU A 1 107 ? -17.959 11.020 4.750 1.00 97.81 107 LEU A CA 1
ATOM 831 C C . LEU A 1 107 ? -18.426 9.817 5.577 1.00 97.81 107 LEU A C 1
ATOM 833 O O . LEU A 1 107 ? -17.694 9.364 6.465 1.00 97.81 107 LEU A O 1
ATOM 837 N N . PRO A 1 108 ? -19.615 9.256 5.292 1.00 98.00 108 PRO A N 1
ATOM 838 C CA . PRO A 1 108 ? -20.009 7.984 5.875 1.00 98.00 108 PRO A CA 1
ATOM 839 C C . PRO A 1 108 ? -19.027 6.903 5.425 1.00 98.00 108 PRO A C 1
ATOM 841 O O . PRO A 1 108 ? -18.682 6.796 4.249 1.00 98.00 108 PRO A O 1
ATOM 844 N N . PHE A 1 109 ? -18.572 6.092 6.371 1.00 98.25 109 PHE A N 1
ATOM 845 C CA . PHE A 1 109 ? -17.591 5.060 6.102 1.00 98.25 109 PHE A CA 1
ATOM 846 C C . PHE A 1 109 ? -17.875 3.838 6.962 1.00 98.25 109 PHE A C 1
ATOM 848 O O . PHE A 1 109 ? -17.816 3.888 8.189 1.00 98.25 109 PHE A O 1
ATOM 855 N N . THR A 1 110 ? -18.230 2.736 6.306 1.00 98.06 110 THR A N 1
ATOM 856 C CA . THR A 1 110 ? -18.508 1.470 6.985 1.00 98.06 110 THR A CA 1
ATOM 857 C C . THR A 1 110 ? -17.326 0.538 6.818 1.00 98.06 110 THR A C 1
ATOM 859 O O . THR A 1 110 ? -16.954 0.184 5.699 1.00 98.06 110 THR A O 1
ATOM 862 N N . LEU A 1 111 ? -16.772 0.103 7.942 1.00 97.50 111 LEU A N 1
ATOM 863 C CA . LEU A 1 111 ? -15.760 -0.936 7.977 1.00 97.50 111 LEU A CA 1
ATOM 864 C C . LEU A 1 111 ? -16.410 -2.306 8.140 1.00 97.50 111 LEU A C 1
ATOM 866 O O . LEU A 1 111 ? -17.403 -2.476 8.842 1.00 97.50 111 LEU A O 1
ATOM 870 N N . SER A 1 112 ? -15.800 -3.304 7.524 1.00 95.12 112 SER A N 1
ATOM 871 C CA . SER A 1 112 ? -16.128 -4.718 7.658 1.00 95.12 112 SER A CA 1
ATOM 872 C C . SER A 1 112 ? -14.869 -5.485 8.026 1.00 95.12 112 SER A C 1
ATOM 874 O O . SER A 1 112 ? -13.766 -5.120 7.605 1.00 95.12 112 SER A O 1
ATOM 876 N N . ARG A 1 113 ? -15.012 -6.532 8.839 1.00 92.00 113 ARG A N 1
ATOM 877 C CA . ARG A 1 113 ? -13.879 -7.384 9.199 1.00 92.00 113 ARG A CA 1
ATOM 878 C C . ARG A 1 113 ? -13.330 -8.047 7.934 1.00 92.00 113 ARG A C 1
ATOM 880 O O . ARG A 1 113 ? -14.075 -8.712 7.212 1.00 92.00 113 ARG A O 1
ATOM 887 N N . LYS A 1 114 ? -12.034 -7.866 7.668 1.00 83.06 114 LYS A N 1
ATOM 888 C CA . LYS A 1 114 ? -11.351 -8.523 6.552 1.00 83.06 114 LYS A CA 1
ATOM 889 C C . LYS A 1 114 ? -11.399 -10.029 6.785 1.00 83.06 114 LYS A C 1
ATOM 891 O O . LYS A 1 114 ? -10.978 -10.500 7.841 1.00 83.06 114 LYS A O 1
ATOM 896 N N . LYS A 1 115 ? -11.914 -10.772 5.809 1.00 77.94 115 LYS A N 1
ATOM 897 C CA . LYS A 1 115 ? -11.894 -12.239 5.844 1.00 77.94 115 LYS A CA 1
ATOM 898 C C . LYS A 1 115 ? -10.574 -12.739 5.267 1.00 77.94 115 LYS A C 1
ATOM 900 O O . LYS A 1 115 ? -10.040 -12.146 4.325 1.00 77.94 115 LYS A O 1
ATOM 905 N N . ASP A 1 116 ? -10.059 -13.834 5.812 1.00 60.59 116 ASP A N 1
ATOM 906 C CA . ASP A 1 116 ? -8.886 -14.494 5.244 1.00 60.59 116 ASP A CA 1
ATOM 907 C C . ASP A 1 116 ? -9.152 -14.872 3.779 1.00 60.59 116 ASP A C 1
ATOM 909 O O . ASP A 1 116 ? -10.228 -15.356 3.426 1.00 60.59 116 ASP A O 1
ATOM 913 N N . GLY A 1 117 ? -8.184 -14.583 2.905 1.00 57.59 117 GLY A N 1
ATOM 914 C CA . GLY A 1 117 ? -8.306 -14.800 1.460 1.00 57.59 117 GLY A CA 1
ATOM 915 C C . GLY A 1 117 ? -9.006 -13.685 0.672 1.00 57.59 117 GLY A C 1
ATOM 916 O O . GLY A 1 117 ? -9.178 -13.829 -0.538 1.00 57.59 117 GLY A O 1
ATOM 917 N N . GLU A 1 118 ? -9.389 -12.563 1.295 1.00 59.69 118 GLU A N 1
ATOM 918 C CA . GLU A 1 118 ? -9.923 -11.426 0.538 1.00 59.69 118 GLU A CA 1
ATOM 919 C C . GLU A 1 118 ? -8.907 -10.840 -0.446 1.00 59.69 118 GLU A C 1
ATOM 921 O O . GLU A 1 118 ? -7.739 -10.612 -0.121 1.00 59.69 118 GLU A O 1
ATOM 926 N N . ALA A 1 119 ? -9.398 -10.588 -1.661 1.00 55.22 119 ALA A N 1
ATOM 927 C CA . ALA A 1 119 ? -8.596 -10.276 -2.830 1.00 55.22 119 ALA A CA 1
ATOM 928 C C . ALA A 1 119 ? -7.682 -9.059 -2.618 1.00 55.22 119 ALA A C 1
ATOM 930 O O . ALA A 1 119 ? -8.137 -7.934 -2.407 1.00 55.22 119 ALA A O 1
ATOM 931 N N . VAL A 1 120 ? -6.377 -9.291 -2.759 1.00 62.94 120 VAL A N 1
ATOM 932 C CA . VAL A 1 120 ? -5.414 -8.249 -3.131 1.00 62.94 120 VAL A CA 1
ATOM 933 C C . VAL A 1 120 ? -5.837 -7.704 -4.499 1.00 62.94 120 VAL A C 1
ATOM 935 O O . VAL A 1 120 ? -6.319 -8.471 -5.337 1.00 62.94 120 VAL A O 1
ATOM 938 N N . LEU A 1 121 ? -5.682 -6.394 -4.731 1.00 67.50 121 LEU A N 1
ATOM 939 C CA . LEU A 1 121 ? -5.923 -5.783 -6.043 1.00 67.50 121 LEU A CA 1
ATOM 940 C C . LEU A 1 121 ? -5.195 -6.602 -7.116 1.00 67.50 121 LEU A C 1
ATOM 942 O O . LEU A 1 121 ? -3.966 -6.625 -7.159 1.00 67.50 121 LEU A O 1
ATOM 946 N N . LYS A 1 122 ? -5.951 -7.305 -7.966 1.00 73.06 122 LYS A N 1
ATOM 947 C CA . LYS A 1 122 ? -5.364 -8.085 -9.055 1.00 73.06 122 LYS A CA 1
ATOM 948 C C . LYS A 1 122 ? -4.789 -7.112 -10.080 1.00 73.06 122 LYS A C 1
ATOM 950 O O . LYS A 1 122 ? -5.481 -6.203 -10.540 1.00 73.06 122 LYS A O 1
ATOM 955 N N . ARG A 1 123 ? -3.522 -7.311 -10.431 1.00 83.56 123 ARG A N 1
ATOM 956 C CA . ARG A 1 123 ? -2.815 -6.564 -11.474 1.00 83.56 123 ARG A CA 1
ATOM 957 C C . ARG A 1 123 ? -2.415 -7.530 -12.590 1.00 83.56 123 ARG A C 1
ATOM 959 O O . ARG A 1 123 ? -1.240 -7.858 -12.704 1.00 83.56 123 ARG A O 1
ATOM 966 N N . PRO A 1 124 ? -3.384 -8.057 -13.365 1.00 88.19 124 PRO A N 1
ATOM 967 C CA . PRO A 1 124 ? -3.090 -9.024 -14.425 1.00 88.19 124 PRO A CA 1
ATOM 968 C C . PRO A 1 124 ? -2.152 -8.454 -15.494 1.00 88.19 124 PRO A C 1
ATOM 970 O O . PRO A 1 124 ? -1.448 -9.210 -16.145 1.00 88.19 124 PRO A O 1
ATOM 973 N N . GLN A 1 125 ? -2.125 -7.128 -15.647 1.00 90.69 125 GLN A N 1
ATOM 974 C CA . GLN A 1 125 ? -1.219 -6.434 -16.550 1.00 90.69 125 GLN A CA 1
ATOM 975 C C . GLN A 1 125 ? 0.223 -6.348 -16.038 1.00 90.69 125 GLN A C 1
ATOM 977 O O . GLN A 1 125 ? 1.068 -5.891 -16.789 1.00 90.69 125 GLN A O 1
ATOM 982 N N . THR A 1 126 ? 0.511 -6.698 -14.776 1.00 92.12 126 THR A N 1
ATOM 983 C CA . THR A 1 126 ? 1.881 -6.666 -14.245 1.00 92.12 126 THR A CA 1
ATOM 984 C C . THR A 1 126 ? 2.636 -7.912 -14.722 1.00 92.12 126 THR A C 1
ATOM 986 O O . THR A 1 126 ? 2.295 -9.009 -14.266 1.00 92.12 126 THR A O 1
ATOM 989 N N . PRO A 1 127 ? 3.673 -7.766 -15.567 1.00 94.06 127 PRO A N 1
ATOM 990 C CA . PRO A 1 127 ? 4.434 -8.888 -16.108 1.00 94.06 127 PRO A CA 1
ATOM 991 C C . PRO A 1 127 ? 5.020 -9.772 -15.010 1.00 94.06 127 PRO A C 1
ATOM 993 O O . PRO A 1 127 ? 5.554 -9.268 -14.017 1.00 94.06 127 PRO A O 1
ATOM 996 N N . GLN A 1 128 ? 4.926 -11.088 -15.200 1.00 94.12 128 GLN A N 1
ATOM 997 C CA . GLN A 1 128 ? 5.455 -12.098 -14.284 1.00 94.12 128 GLN A CA 1
ATOM 998 C C . GLN A 1 128 ? 6.476 -12.986 -15.002 1.00 94.12 128 GLN A C 1
ATOM 1000 O O . GLN A 1 128 ? 6.277 -13.290 -16.179 1.00 94.12 128 GLN A O 1
ATOM 1005 N N . PRO A 1 129 ? 7.537 -13.432 -14.308 1.00 91.25 129 PRO A N 1
ATOM 1006 C CA . PRO A 1 129 ? 8.495 -14.371 -14.874 1.00 91.25 129 PRO A CA 1
ATOM 1007 C C . PRO A 1 129 ? 7.854 -15.749 -15.146 1.00 91.25 129 PRO A C 1
ATOM 1009 O O . PRO A 1 129 ? 6.849 -16.096 -14.516 1.00 91.25 129 PRO A O 1
ATOM 1012 N N . PRO A 1 130 ? 8.468 -16.579 -16.013 1.00 94.31 130 PRO A N 1
ATOM 1013 C CA . PRO A 1 130 ? 9.720 -16.326 -16.735 1.00 94.31 130 PRO A CA 1
ATOM 1014 C C . PRO A 1 130 ? 9.537 -15.386 -17.939 1.00 94.31 130 PRO A C 1
ATOM 1016 O O . PRO A 1 130 ? 8.548 -15.477 -18.661 1.00 94.31 130 PRO A O 1
ATOM 1019 N N . PHE A 1 131 ? 10.520 -14.513 -18.170 1.00 94.62 131 PHE A N 1
ATOM 1020 C CA . PHE A 1 131 ? 10.560 -13.619 -19.332 1.00 94.62 131 PHE A CA 1
ATOM 1021 C C . PHE A 1 131 ? 11.332 -14.267 -20.486 1.0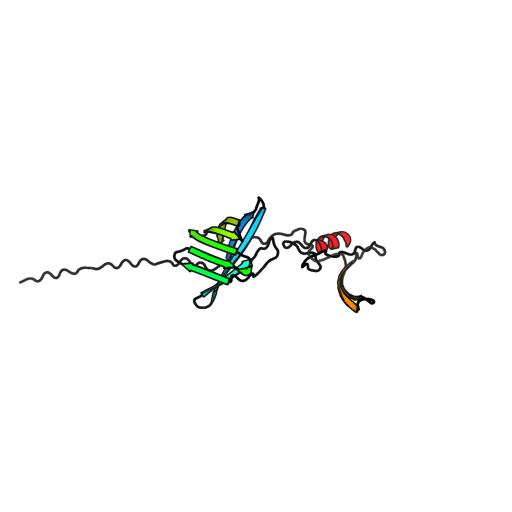0 94.62 131 PHE A C 1
ATOM 1023 O O . PHE A 1 131 ? 12.284 -15.014 -20.264 1.00 94.62 131 PHE A O 1
ATOM 1030 N N . ASN A 1 132 ? 10.933 -13.972 -21.723 1.00 94.25 132 ASN A N 1
ATOM 1031 C CA . ASN A 1 132 ? 11.607 -14.412 -22.953 1.00 94.25 132 ASN A CA 1
ATOM 1032 C C . ASN A 1 132 ? 12.611 -13.371 -23.493 1.00 94.25 132 ASN A C 1
ATOM 1034 O O . ASN A 1 132 ? 13.045 -13.464 -24.642 1.00 94.25 132 ASN A O 1
ATOM 1038 N N . TYR A 1 133 ? 12.964 -12.391 -22.666 1.00 95.19 133 TYR A N 1
ATOM 1039 C CA . TYR A 1 133 ? 13.909 -11.313 -22.935 1.00 95.19 133 TYR A CA 1
ATOM 1040 C C . TYR A 1 133 ? 14.857 -11.142 -21.737 1.00 95.19 133 TYR A C 1
ATOM 1042 O O . TYR A 1 133 ? 14.573 -11.638 -20.642 1.00 95.19 133 TYR A O 1
ATOM 1050 N N . ASN A 1 134 ? 15.986 -10.455 -21.923 1.00 95.25 134 ASN A N 1
ATOM 1051 C CA . ASN A 1 134 ? 16.944 -10.252 -20.832 1.00 95.25 134 ASN A CA 1
ATOM 1052 C C . ASN A 1 134 ? 16.487 -9.111 -19.923 1.00 95.25 134 ASN A C 1
ATOM 1054 O O . ASN A 1 134 ? 15.967 -8.103 -20.405 1.00 95.25 134 ASN A O 1
ATOM 1058 N N . VAL A 1 135 ? 16.733 -9.252 -18.621 1.00 96.56 135 VAL A N 1
ATOM 1059 C CA . VAL A 1 135 ? 16.466 -8.231 -17.603 1.00 96.56 135 VAL A CA 1
ATOM 1060 C C . VAL A 1 135 ? 17.725 -8.064 -16.766 1.00 96.56 135 VAL A C 1
ATOM 1062 O O . VAL A 1 135 ? 18.168 -9.017 -16.129 1.00 96.56 135 VAL A O 1
ATOM 1065 N N . GLU A 1 136 ? 18.295 -6.864 -16.762 1.00 95.56 136 GLU A N 1
ATOM 1066 C CA . GLU A 1 136 ? 19.548 -6.561 -16.068 1.00 95.56 136 GLU A CA 1
ATOM 1067 C C . GLU A 1 136 ? 19.406 -5.298 -15.221 1.00 95.56 136 GLU A C 1
ATOM 1069 O O . GLU A 1 136 ? 18.875 -4.283 -15.674 1.00 95.56 136 GLU A O 1
ATOM 1074 N N . ASP A 1 137 ? 19.913 -5.335 -13.990 1.00 96.12 137 ASP A N 1
ATOM 1075 C CA . ASP A 1 137 ? 20.117 -4.120 -13.207 1.00 96.12 137 ASP A CA 1
ATOM 1076 C C . ASP A 1 137 ? 21.405 -3.436 -13.662 1.00 96.12 137 ASP A C 1
ATOM 1078 O O . ASP A 1 137 ? 22.489 -4.019 -13.632 1.00 96.12 137 ASP A O 1
ATOM 1082 N N . VAL A 1 138 ? 21.290 -2.172 -14.063 1.00 95.25 138 VAL A N 1
ATOM 1083 C CA . VAL A 1 138 ? 22.408 -1.375 -14.571 1.00 95.25 138 VAL A CA 1
ATOM 1084 C C . VAL A 1 138 ? 22.724 -0.227 -13.623 1.00 95.25 138 VAL A C 1
ATOM 1086 O O . VAL A 1 138 ? 21.843 0.347 -12.980 1.00 95.25 138 VAL A O 1
ATOM 1089 N N . THR A 1 139 ? 24.006 0.119 -13.534 1.00 95.75 139 THR A N 1
ATOM 1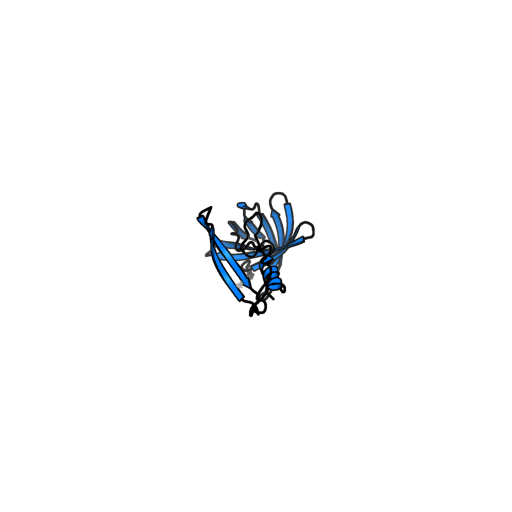090 C CA . THR A 1 139 ? 24.510 1.251 -12.749 1.00 95.75 139 THR A CA 1
ATOM 1091 C C . THR A 1 139 ? 25.590 1.962 -13.546 1.00 95.75 139 THR A C 1
ATOM 1093 O O . THR A 1 139 ? 26.498 1.319 -14.067 1.00 95.75 139 THR A O 1
ATOM 1096 N N . PHE A 1 140 ? 25.511 3.286 -13.637 1.00 93.94 140 PHE A N 1
ATOM 1097 C CA . PHE A 1 140 ? 26.511 4.093 -14.329 1.00 93.94 140 PHE A CA 1
ATOM 1098 C C . PHE A 1 140 ? 26.678 5.455 -13.660 1.00 93.94 140 PHE A C 1
ATOM 1100 O O . PHE A 1 140 ? 25.779 5.964 -12.993 1.00 93.94 140 PHE A O 1
ATOM 1107 N N . ILE A 1 141 ? 27.858 6.045 -13.828 1.00 96.12 141 ILE A N 1
ATOM 1108 C CA . ILE A 1 141 ? 28.189 7.357 -13.272 1.00 96.12 141 ILE A CA 1
ATOM 1109 C C . ILE A 1 141 ? 28.043 8.389 -14.384 1.00 96.12 141 ILE A C 1
ATOM 1111 O O . ILE A 1 141 ? 28.647 8.248 -15.448 1.00 96.12 141 ILE A O 1
ATOM 1115 N N . ASN A 1 142 ? 27.270 9.442 -14.132 1.00 93.25 142 ASN A N 1
ATOM 1116 C CA . ASN A 1 142 ? 27.231 10.603 -15.010 1.00 93.25 142 ASN A CA 1
ATOM 1117 C C . ASN A 1 142 ? 28.602 11.308 -14.969 1.00 93.25 142 ASN A C 1
ATOM 1119 O O . ASN A 1 142 ? 29.031 11.750 -13.898 1.00 93.25 142 ASN A O 1
ATOM 1123 N N . PRO A 1 143 ? 29.313 11.450 -16.100 1.00 94.44 143 PRO A N 1
ATOM 1124 C CA . PRO A 1 143 ? 30.641 12.050 -16.104 1.00 94.44 143 PRO A CA 1
ATOM 1125 C C . PRO A 1 143 ? 30.631 13.555 -15.806 1.00 94.44 143 PRO A C 1
ATOM 1127 O O . PRO A 1 143 ? 31.683 14.071 -15.425 1.00 94.44 143 PRO A O 1
ATOM 1130 N N . VAL A 1 144 ? 29.496 14.244 -15.957 1.00 96.06 144 VAL A N 1
ATOM 1131 C CA . VAL A 1 144 ? 29.361 15.689 -15.717 1.00 96.06 144 VAL A CA 1
ATOM 1132 C C . VAL A 1 144 ? 29.089 15.949 -14.238 1.00 96.06 144 VAL A C 1
ATOM 1134 O O . VAL A 1 144 ? 29.953 16.475 -13.541 1.00 96.06 144 VAL A O 1
ATOM 1137 N N . ASP A 1 145 ? 27.944 15.483 -13.738 1.00 96.31 145 ASP A N 1
ATOM 1138 C CA . ASP A 1 145 ? 27.478 15.799 -12.378 1.00 96.31 145 ASP A CA 1
ATOM 1139 C C . ASP A 1 145 ? 27.995 14.821 -11.314 1.00 96.31 145 ASP A C 1
ATOM 1141 O O . ASP A 1 145 ? 27.726 14.982 -10.125 1.00 96.31 145 ASP A O 1
ATOM 1145 N N . LYS A 1 146 ? 28.740 13.788 -11.734 1.00 96.00 146 LYS A N 1
ATOM 1146 C CA . LYS A 1 146 ? 29.359 12.753 -10.883 1.00 96.00 146 LYS A CA 1
ATOM 1147 C C . LYS A 1 146 ? 28.379 11.952 -10.022 1.00 96.00 146 LYS A C 1
ATOM 1149 O O . LYS A 1 146 ? 28.808 11.183 -9.163 1.00 96.00 146 LYS A O 1
ATOM 1154 N N . ASN A 1 147 ? 27.076 12.073 -10.258 1.00 95.12 147 ASN A N 1
ATOM 1155 C CA . ASN A 1 147 ? 26.075 11.255 -9.595 1.00 95.12 147 ASN A CA 1
ATOM 1156 C C . ASN A 1 147 ? 26.033 9.838 -10.186 1.00 95.12 147 ASN A C 1
ATOM 1158 O O . ASN A 1 147 ? 26.275 9.617 -11.374 1.00 95.12 147 ASN A O 1
ATOM 1162 N N . THR A 1 148 ? 25.719 8.870 -9.326 1.00 95.31 148 THR A N 1
ATOM 1163 C CA . THR A 1 148 ? 25.490 7.476 -9.722 1.00 95.31 148 THR A CA 1
ATOM 1164 C C . THR A 1 148 ? 24.015 7.290 -10.047 1.00 95.31 148 THR A C 1
ATOM 1166 O O . THR A 1 148 ? 23.154 7.591 -9.220 1.00 95.31 148 THR A O 1
ATOM 1169 N N . LEU A 1 149 ? 23.726 6.795 -11.246 1.00 91.69 149 LEU A N 1
ATOM 1170 C CA . LEU A 1 149 ? 22.387 6.471 -11.716 1.00 91.69 149 LEU A CA 1
ATOM 1171 C C . LEU A 1 149 ? 22.225 4.954 -11.764 1.00 91.69 149 LEU A C 1
ATOM 1173 O O . LEU A 1 149 ? 23.152 4.232 -12.131 1.00 91.69 149 LEU A O 1
ATOM 1177 N N . THR A 1 150 ? 21.040 4.476 -11.387 1.00 93.19 150 THR A N 1
ATOM 1178 C CA . THR A 1 150 ? 20.685 3.052 -11.417 1.00 93.19 150 THR A CA 1
ATOM 1179 C C . THR A 1 150 ? 19.377 2.866 -12.170 1.00 93.19 150 THR A C 1
ATOM 1181 O O . THR A 1 150 ? 18.515 3.746 -12.147 1.00 93.19 150 THR A O 1
ATOM 1184 N N . GLY A 1 151 ? 19.223 1.728 -12.836 1.00 92.81 151 GLY A N 1
ATOM 1185 C CA . GLY A 1 151 ? 18.021 1.409 -13.596 1.00 92.81 151 GLY A CA 1
ATOM 1186 C C . GLY A 1 151 ? 17.921 -0.075 -13.913 1.00 92.81 151 GLY A C 1
ATOM 1187 O O . GLY A 1 151 ? 18.765 -0.866 -13.500 1.00 92.81 151 GLY A O 1
ATOM 1188 N N . THR A 1 152 ? 16.884 -0.430 -14.662 1.00 95.56 152 THR A N 1
ATOM 1189 C CA . THR A 1 152 ? 16.676 -1.783 -15.178 1.00 95.56 152 THR A CA 1
ATOM 1190 C C . THR A 1 152 ? 16.663 -1.714 -16.700 1.00 95.56 152 THR A C 1
ATOM 1192 O O . THR A 1 152 ? 15.904 -0.941 -17.281 1.00 95.56 152 THR A O 1
ATOM 1195 N N . LEU A 1 153 ? 17.525 -2.501 -17.335 1.00 95.19 153 LEU A N 1
ATOM 1196 C CA . LEU A 1 153 ? 17.629 -2.641 -18.777 1.00 95.19 153 LEU A CA 1
ATOM 1197 C C . LEU A 1 153 ? 16.914 -3.926 -19.195 1.00 95.19 153 LEU A C 1
ATOM 1199 O O . LEU A 1 153 ? 17.245 -5.011 -18.721 1.00 95.19 153 LEU A O 1
ATOM 1203 N N . THR A 1 154 ? 15.935 -3.796 -20.087 1.00 95.88 154 THR A N 1
ATOM 1204 C CA . THR A 1 154 ? 15.289 -4.937 -20.741 1.00 95.88 154 THR A CA 1
ATOM 1205 C C . THR A 1 154 ? 15.717 -4.976 -22.202 1.00 95.88 154 THR A C 1
ATOM 1207 O O . THR A 1 154 ? 15.755 -3.933 -22.856 1.00 95.88 154 THR A O 1
ATOM 1210 N N . THR A 1 155 ? 16.107 -6.149 -22.709 1.00 94.75 155 THR A N 1
ATOM 1211 C CA . THR A 1 155 ? 16.550 -6.288 -24.108 1.00 94.75 155 THR A CA 1
ATOM 1212 C C . THR A 1 155 ? 15.963 -7.523 -24.789 1.00 94.75 155 THR A C 1
ATOM 1214 O O . THR A 1 155 ? 16.020 -8.618 -24.217 1.00 94.75 155 THR A O 1
ATOM 1217 N N . PRO A 1 156 ? 15.434 -7.384 -26.020 1.00 94.06 156 PRO A N 1
ATOM 1218 C CA . PRO A 1 156 ? 14.948 -8.520 -26.791 1.00 94.06 156 PRO A CA 1
ATOM 1219 C C . PRO A 1 156 ? 16.106 -9.457 -27.148 1.00 94.06 156 PRO A C 1
ATOM 1221 O O . PRO A 1 156 ? 17.146 -9.023 -27.635 1.00 94.06 156 PRO A O 1
ATOM 1224 N N . VAL A 1 157 ? 15.912 -10.764 -26.966 1.00 88.88 157 VAL A N 1
ATOM 1225 C CA . VAL A 1 157 ? 16.930 -11.783 -27.305 1.00 88.88 157 VAL A CA 1
ATOM 1226 C C . VAL A 1 157 ? 16.986 -12.047 -28.817 1.00 88.88 157 VAL A C 1
ATOM 1228 O O . VAL A 1 157 ? 18.004 -12.478 -29.350 1.00 88.88 157 VAL A O 1
ATOM 1231 N N . THR A 1 158 ? 15.892 -11.787 -29.535 1.00 82.25 158 THR A N 1
ATOM 1232 C CA . THR A 1 158 ? 15.722 -12.158 -30.950 1.00 82.25 158 THR A CA 1
ATOM 1233 C C . THR A 1 158 ? 16.189 -11.090 -31.940 1.00 82.25 158 THR A C 1
ATOM 1235 O O . THR A 1 158 ? 16.282 -11.371 -33.135 1.00 82.25 158 THR A O 1
ATOM 1238 N N . LYS A 1 159 ? 16.479 -9.867 -31.477 1.00 80.69 159 LYS A N 1
ATOM 1239 C CA . LYS A 1 159 ? 16.799 -8.714 -32.331 1.00 80.69 159 LYS A CA 1
ATOM 1240 C C . LYS A 1 159 ? 18.207 -8.214 -32.033 1.00 80.69 159 LYS A C 1
ATOM 1242 O O . LYS A 1 159 ? 18.584 -8.071 -30.878 1.00 80.69 159 LYS A O 1
ATOM 1247 N N . LYS A 1 160 ? 18.973 -7.930 -33.089 1.00 79.56 160 LYS A N 1
ATOM 1248 C CA . LYS A 1 160 ? 20.335 -7.384 -32.979 1.00 79.56 160 LYS A CA 1
ATOM 1249 C C . LYS A 1 160 ? 20.351 -5.853 -32.974 1.00 79.56 160 LYS A C 1
ATOM 1251 O O . LYS A 1 160 ? 21.117 -5.269 -32.219 1.00 79.56 160 LYS A O 1
ATOM 1256 N N . ASP A 1 161 ? 19.474 -5.239 -33.768 1.00 89.69 161 ASP A N 1
ATOM 1257 C CA . ASP A 1 161 ? 19.309 -3.788 -33.865 1.00 89.69 161 ASP A CA 1
ATOM 1258 C C . ASP A 1 161 ? 17.870 -3.418 -33.487 1.00 89.69 161 ASP A C 1
ATOM 1260 O O . ASP A 1 161 ? 16.909 -3.971 -34.029 1.00 89.69 161 ASP A O 1
ATOM 1264 N N . PHE A 1 162 ? 17.711 -2.500 -32.537 1.00 91.00 162 PHE A N 1
ATOM 1265 C CA . PHE A 1 162 ? 16.410 -2.032 -32.064 1.00 91.00 162 PHE A CA 1
ATOM 1266 C C . PHE A 1 162 ? 16.518 -0.610 -31.495 1.00 91.00 162 PHE A C 1
ATOM 1268 O O . PHE A 1 162 ? 17.584 -0.214 -31.016 1.00 91.00 162 PHE A O 1
ATOM 1275 N N . PRO A 1 163 ? 15.435 0.187 -31.561 1.00 92.44 163 PRO A N 1
ATOM 1276 C CA . PRO A 1 163 ? 15.412 1.505 -30.941 1.00 92.44 163 PRO A CA 1
ATOM 1277 C C . PRO A 1 163 ? 15.515 1.394 -29.415 1.00 92.44 163 PRO A C 1
ATOM 1279 O O . PRO A 1 163 ? 15.053 0.424 -28.816 1.00 92.44 163 PRO A O 1
ATOM 1282 N N . VAL A 1 164 ? 16.080 2.424 -28.786 1.00 93.81 164 VAL A N 1
ATOM 1283 C CA . VAL A 1 164 ? 16.166 2.530 -27.325 1.00 93.81 164 VAL A CA 1
ATOM 1284 C C . VAL A 1 164 ? 15.097 3.495 -26.827 1.00 93.81 164 VAL A C 1
ATOM 1286 O O . VAL A 1 164 ? 15.013 4.631 -27.293 1.00 93.81 164 VAL A O 1
ATOM 1289 N N . VAL A 1 165 ? 14.309 3.050 -25.849 1.00 95.31 165 VAL A N 1
ATOM 1290 C CA . VAL A 1 165 ? 13.359 3.890 -25.114 1.00 95.31 165 VAL A CA 1
ATOM 1291 C C . VAL A 1 165 ? 13.865 4.058 -23.688 1.00 95.31 165 VAL A C 1
ATOM 1293 O O . VAL A 1 165 ? 14.142 3.076 -23.004 1.00 95.31 165 VAL A O 1
ATOM 1296 N N . VAL A 1 166 ? 13.972 5.306 -23.230 1.00 94.06 166 VAL A N 1
ATOM 1297 C CA . VAL A 1 166 ? 14.358 5.629 -21.851 1.00 94.06 166 VAL A CA 1
ATOM 1298 C C . VAL A 1 166 ? 13.121 6.113 -21.100 1.00 94.06 166 VAL A C 1
ATOM 1300 O O . VAL A 1 166 ? 12.541 7.138 -21.451 1.00 94.06 166 VAL A O 1
ATOM 1303 N N . LEU A 1 167 ? 12.715 5.370 -20.070 1.00 94.88 167 LEU A N 1
ATOM 1304 C CA . LEU A 1 167 ? 11.576 5.711 -19.219 1.00 94.88 167 LEU A CA 1
ATOM 1305 C C . LEU A 1 167 ? 12.074 6.445 -17.969 1.00 94.88 167 LEU A C 1
ATOM 1307 O O . LEU A 1 167 ? 12.806 5.880 -17.159 1.00 94.88 167 LEU A O 1
ATOM 1311 N N . ILE A 1 168 ? 11.683 7.710 -17.815 1.00 91.31 168 ILE A N 1
ATOM 1312 C CA . ILE A 1 168 ? 12.070 8.563 -16.684 1.00 91.31 168 ILE A CA 1
ATOM 1313 C C . ILE A 1 168 ? 10.794 9.083 -16.029 1.00 91.31 168 ILE A C 1
ATOM 1315 O O . ILE A 1 168 ? 9.940 9.664 -16.698 1.00 91.31 168 ILE A O 1
ATOM 1319 N N . SER A 1 169 ? 10.643 8.858 -14.724 1.00 87.62 169 SER A N 1
ATOM 1320 C CA . SER A 1 169 ? 9.500 9.382 -13.977 1.00 87.62 169 SER A CA 1
ATOM 1321 C C . SER A 1 169 ? 9.597 10.903 -13.849 1.00 87.62 169 SER A C 1
ATOM 1323 O O . SER A 1 169 ? 10.688 11.445 -13.682 1.00 87.62 169 SER A O 1
ATOM 1325 N N . GLY A 1 170 ? 8.450 11.583 -13.896 1.00 82.88 170 GLY A N 1
ATOM 1326 C CA . GLY A 1 170 ? 8.356 13.027 -13.678 1.00 82.88 170 GLY A CA 1
ATOM 1327 C C . GLY A 1 170 ? 8.513 13.435 -12.207 1.00 82.88 170 GLY A C 1
ATOM 1328 O O . GLY A 1 170 ? 9.267 12.835 -11.444 1.00 82.88 170 GLY A O 1
ATOM 1329 N N . SER A 1 171 ? 7.790 14.479 -11.800 1.00 74.94 171 SER A N 1
ATOM 1330 C CA . SER A 1 171 ? 7.826 14.982 -10.426 1.00 74.94 171 SER A CA 1
ATOM 1331 C C . SER A 1 171 ? 7.160 14.027 -9.428 1.00 74.94 171 SER A C 1
ATOM 1333 O O . SER A 1 171 ? 6.172 13.357 -9.727 1.00 74.94 171 SER A O 1
ATOM 1335 N N . GLY A 1 172 ? 7.685 14.020 -8.202 1.00 71.69 172 GLY A N 1
ATOM 1336 C CA . GLY A 1 172 ? 7.127 13.275 -7.075 1.00 71.69 172 GLY A CA 1
ATOM 1337 C C . GLY A 1 172 ? 7.991 12.101 -6.626 1.00 71.69 172 GLY A C 1
ATOM 1338 O O . GLY A 1 172 ? 8.978 11.732 -7.257 1.00 71.69 172 GLY A O 1
ATOM 1339 N N . GLN A 1 173 ? 7.617 11.526 -5.486 1.00 72.38 173 GLN A N 1
ATOM 1340 C CA . GLN A 1 173 ? 8.255 10.322 -4.965 1.00 72.38 173 GLN A CA 1
ATOM 1341 C C . GLN A 1 173 ? 7.763 9.124 -5.777 1.00 72.38 173 GLN A C 1
ATOM 1343 O O . GLN A 1 173 ? 6.621 8.696 -5.627 1.00 72.38 173 GLN A O 1
ATOM 1348 N N . GLN A 1 174 ? 8.609 8.622 -6.669 1.00 79.94 174 GLN A N 1
ATOM 1349 C CA . GLN A 1 174 ? 8.327 7.469 -7.517 1.00 79.94 174 GLN A CA 1
ATOM 1350 C C . GLN A 1 174 ? 9.523 6.521 -7.489 1.00 79.94 174 GLN A C 1
ATOM 1352 O O . GLN A 1 174 ? 10.673 6.949 -7.389 1.00 79.94 174 GLN A O 1
ATOM 1357 N N . ASN A 1 175 ? 9.251 5.219 -7.549 1.00 86.44 175 ASN A N 1
ATOM 1358 C CA . ASN A 1 175 ? 10.298 4.224 -7.748 1.00 86.44 175 ASN A CA 1
ATOM 1359 C C . ASN A 1 175 ? 10.621 4.084 -9.248 1.00 86.44 175 ASN A C 1
ATOM 1361 O O . ASN A 1 175 ? 9.958 4.674 -10.104 1.00 86.44 175 ASN A O 1
ATOM 1365 N N . ARG A 1 176 ? 11.617 3.253 -9.578 1.00 89.81 176 ARG A N 1
ATOM 1366 C CA . ARG A 1 176 ? 12.044 2.995 -10.968 1.00 89.81 176 ARG A CA 1
ATOM 1367 C C . ARG A 1 176 ? 10.937 2.474 -11.898 1.00 89.81 176 ARG A C 1
ATOM 1369 O O . ARG A 1 176 ? 11.101 2.533 -13.108 1.00 89.81 176 ARG A O 1
ATOM 1376 N N . ASN A 1 177 ? 9.826 1.986 -11.342 1.00 92.06 177 ASN A N 1
ATOM 1377 C CA . ASN A 1 177 ? 8.704 1.425 -12.089 1.00 92.06 177 ASN A CA 1
ATOM 1378 C C . ASN A 1 177 ? 7.530 2.406 -12.257 1.00 92.06 177 ASN A C 1
ATOM 1380 O O . ASN A 1 177 ? 6.485 2.003 -12.774 1.00 92.06 177 ASN A O 1
ATOM 1384 N N . CYS A 1 178 ? 7.688 3.666 -11.824 1.00 90.00 178 CYS A N 1
ATOM 1385 C CA . CYS A 1 178 ? 6.618 4.666 -11.794 1.00 90.00 178 CYS A CA 1
ATOM 1386 C C . CYS A 1 178 ? 5.353 4.107 -11.115 1.00 90.00 178 CYS A C 1
ATOM 1388 O O . CYS A 1 178 ? 4.249 4.119 -11.667 1.00 90.00 178 CYS A O 1
ATOM 1390 N N . GLU A 1 179 ? 5.549 3.508 -9.936 1.00 86.19 179 GLU A N 1
ATOM 1391 C CA . GLU A 1 179 ? 4.481 2.815 -9.233 1.00 86.19 179 GLU A CA 1
ATOM 1392 C C . GLU A 1 179 ? 3.453 3.780 -8.637 1.00 86.19 179 GLU A C 1
ATOM 1394 O O . GLU A 1 179 ? 3.706 4.478 -7.654 1.00 86.19 179 GLU A O 1
ATOM 1399 N N . LEU A 1 180 ? 2.240 3.740 -9.185 1.00 77.56 180 LEU A N 1
ATOM 1400 C CA . LEU A 1 180 ? 1.095 4.470 -8.662 1.00 77.56 180 LEU A CA 1
ATOM 1401 C C . LEU A 1 180 ? -0.044 3.495 -8.381 1.00 77.56 180 LEU A C 1
ATOM 1403 O O . LEU A 1 180 ? -0.410 2.683 -9.228 1.00 77.56 180 LEU A O 1
ATOM 1407 N N . PHE A 1 181 ? -0.607 3.557 -7.174 1.00 74.25 181 PHE A N 1
ATOM 1408 C CA . PHE A 1 181 ? -1.760 2.736 -6.781 1.00 74.25 181 PHE A CA 1
ATOM 1409 C C . PHE A 1 181 ? -1.491 1.218 -6.903 1.00 74.25 181 PHE A C 1
ATOM 1411 O O . PHE A 1 181 ? -2.389 0.433 -7.221 1.00 74.25 181 PHE A O 1
ATOM 1418 N N . GLY A 1 182 ? -0.237 0.792 -6.701 1.00 76.75 182 GLY A N 1
ATOM 1419 C CA . GLY A 1 182 ? 0.208 -0.595 -6.882 1.00 76.75 182 GLY A CA 1
ATOM 1420 C C . GLY A 1 182 ? 0.255 -1.056 -8.344 1.00 76.75 182 GLY A C 1
ATOM 1421 O O . GLY A 1 182 ? 0.203 -2.254 -8.611 1.00 76.75 182 GLY A O 1
ATOM 1422 N N . HIS A 1 183 ? 0.264 -0.130 -9.305 1.00 86.56 183 HIS A N 1
ATOM 1423 C CA . HIS A 1 183 ? 0.462 -0.408 -10.723 1.00 86.56 183 HIS A CA 1
ATOM 1424 C C . HIS A 1 183 ? 1.838 0.095 -11.165 1.00 86.56 183 HIS A C 1
ATOM 1426 O O . HIS A 1 183 ? 2.149 1.271 -11.016 1.00 86.56 183 HIS A O 1
ATOM 1432 N N . GLN A 1 184 ? 2.642 -0.809 -11.721 1.00 91.56 184 GLN A N 1
ATOM 1433 C CA . GLN A 1 184 ? 4.011 -0.557 -12.169 1.00 91.56 184 GLN A CA 1
ATOM 1434 C C . GLN A 1 184 ? 4.020 -0.254 -13.671 1.00 91.56 184 GLN A C 1
ATOM 1436 O O . GLN A 1 184 ? 4.317 -1.128 -14.482 1.00 91.56 184 GLN A O 1
ATOM 1441 N N . SER A 1 185 ? 3.628 0.963 -14.047 1.00 92.81 185 SER A N 1
ATOM 1442 C CA . SER A 1 185 ? 3.382 1.337 -15.449 1.00 92.81 185 SER A CA 1
ATOM 1443 C C . SER A 1 185 ? 4.616 1.167 -16.338 1.00 92.81 185 SER A C 1
ATOM 1445 O O . SER A 1 185 ? 4.509 0.612 -17.430 1.00 92.81 185 SER A O 1
ATOM 1447 N N . PHE A 1 186 ? 5.800 1.557 -15.857 1.00 95.69 186 PHE A N 1
ATOM 1448 C CA . PHE A 1 186 ? 7.039 1.400 -16.626 1.00 95.69 186 PHE A CA 1
ATOM 1449 C C . PHE A 1 186 ? 7.413 -0.065 -16.815 1.00 95.69 186 PHE A C 1
ATOM 1451 O O . PHE A 1 186 ? 7.960 -0.414 -17.855 1.00 95.69 186 PHE A O 1
ATOM 1458 N N . TRP A 1 187 ? 7.072 -0.927 -15.855 1.00 95.88 187 TRP A N 1
ATOM 1459 C CA . TRP A 1 187 ? 7.314 -2.358 -15.993 1.00 95.88 187 TRP A CA 1
ATOM 1460 C C . TRP A 1 187 ? 6.434 -2.981 -17.079 1.00 95.88 187 TRP A C 1
ATOM 1462 O O . TRP A 1 187 ? 6.923 -3.763 -17.886 1.00 95.88 187 TRP A O 1
ATOM 1472 N N . VAL A 1 188 ? 5.163 -2.571 -17.158 1.00 96.44 188 VAL A N 1
ATOM 1473 C CA . VAL A 1 188 ? 4.254 -3.006 -18.233 1.00 96.44 188 VAL A CA 1
ATOM 1474 C C . VAL A 1 188 ? 4.754 -2.553 -19.607 1.00 96.44 188 VAL A C 1
ATOM 1476 O O . VAL A 1 188 ? 4.781 -3.350 -20.536 1.00 96.44 188 VAL A O 1
ATOM 1479 N N . ILE A 1 189 ? 5.177 -1.292 -19.734 1.00 96.62 189 ILE A N 1
ATOM 1480 C CA . ILE A 1 189 ? 5.683 -0.746 -21.005 1.00 96.62 189 ILE A CA 1
ATOM 1481 C C . ILE A 1 189 ? 6.992 -1.434 -21.419 1.00 96.62 189 ILE A C 1
ATOM 1483 O O . ILE A 1 189 ? 7.161 -1.785 -22.583 1.00 96.62 189 ILE A O 1
ATOM 1487 N N . ALA A 1 190 ? 7.914 -1.647 -20.475 1.00 96.19 190 ALA A N 1
ATOM 1488 C CA . ALA A 1 190 ? 9.182 -2.320 -20.743 1.00 96.19 190 ALA A CA 1
ATOM 1489 C C . ALA A 1 190 ? 8.985 -3.773 -21.210 1.00 96.19 190 ALA A C 1
ATOM 1491 O O . ALA A 1 190 ? 9.629 -4.189 -22.168 1.00 96.19 190 ALA A O 1
ATOM 1492 N N . ASP A 1 191 ? 8.074 -4.526 -20.583 1.00 96.06 191 ASP A N 1
ATOM 1493 C CA . ASP A 1 191 ? 7.729 -5.896 -20.995 1.00 96.06 191 ASP A CA 1
ATOM 1494 C C . ASP A 1 191 ? 7.129 -5.961 -22.403 1.00 96.06 191 ASP A C 1
ATOM 1496 O O . ASP A 1 191 ? 7.456 -6.871 -23.162 1.00 96.06 191 ASP A O 1
ATOM 1500 N N . ASP A 1 192 ? 6.289 -4.994 -22.781 1.00 94.94 192 ASP A N 1
ATOM 1501 C CA . ASP A 1 192 ? 5.720 -4.934 -24.131 1.00 94.94 192 ASP A CA 1
ATOM 1502 C C . ASP A 1 192 ? 6.795 -4.647 -25.194 1.00 94.94 192 ASP A C 1
ATOM 1504 O O . ASP A 1 192 ? 6.818 -5.278 -26.248 1.00 94.94 192 ASP A O 1
ATOM 1508 N N . PHE A 1 193 ? 7.741 -3.748 -24.901 1.00 94.31 193 PHE A N 1
ATOM 1509 C CA . PHE A 1 193 ? 8.808 -3.377 -25.839 1.00 94.31 193 PHE A CA 1
ATOM 1510 C C . PH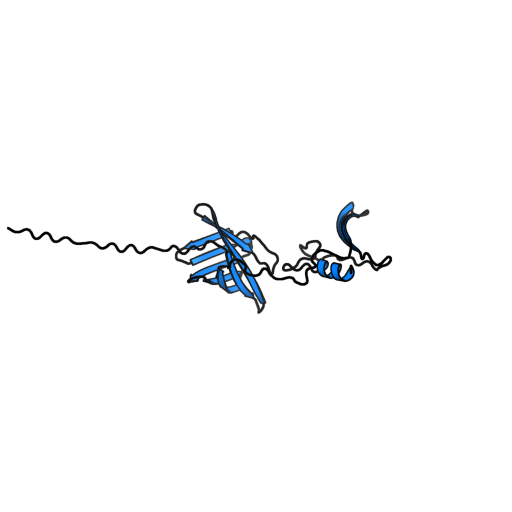E A 1 193 ? 9.952 -4.392 -25.935 1.00 94.31 193 PHE A C 1
ATOM 1512 O O . PHE A 1 193 ? 10.654 -4.414 -26.949 1.00 94.31 193 PHE A O 1
ATOM 1519 N N . ALA A 1 194 ? 10.165 -5.210 -24.904 1.00 92.88 194 ALA A N 1
ATOM 1520 C CA . ALA A 1 194 ? 11.261 -6.175 -24.865 1.00 92.88 194 ALA A CA 1
ATOM 1521 C C . ALA A 1 194 ? 10.930 -7.532 -25.518 1.00 92.88 194 ALA A C 1
ATOM 1523 O O . ALA A 1 194 ? 11.847 -8.319 -25.757 1.00 92.88 194 ALA A O 1
ATOM 1524 N N . LYS A 1 195 ? 9.655 -7.809 -25.819 1.00 89.25 195 LYS A N 1
ATOM 1525 C CA . LYS A 1 195 ? 9.208 -9.016 -26.540 1.00 89.25 195 LYS A CA 1
ATOM 1526 C C . LYS A 1 195 ? 9.534 -8.979 -28.043 1.00 89.25 195 LYS A C 1
ATOM 1528 O O . LYS A 1 195 ? 9.771 -10.081 -28.589 1.00 89.25 195 LYS A O 1
#

Radius of gyration: 27.5 Å; chains: 1; bounding box: 73×44×102 Å

pLDDT: mean 87.01, std 14.62, range [40.09, 98.56]

Sequence (195 aa):
MKYLVSSILLLFNFTILSSQEIKGTWKGDLEVQGTKLPLVFNIKQNENKLVSTMDSPMQGAKDIPVTSTTFEKNELVLSIPTMQIHYKGVLKGDKIEGTFSQGQMSLPFTLSRKKDGEAVLKRPQTPQPPFNYNVEDVTFINPVDKNTLTGTLTTPVTKKDFPVVVLISGSGQQNRNCELFGHQSFWVIADDFAK